Protein AF-0000000082871025 (afdb_homodimer)

Structure (mmCIF, N/CA/C/O backbone):
data_AF-0000000082871025-model_v1
#
loop_
_entity.id
_entity.type
_entity.pdbx_description
1 polymer 'Diablo homolog, mitochondrial'
#
loop_
_atom_site.group_PDB
_atom_site.id
_atom_site.type_symbol
_atom_site.label_atom_id
_atom_site.label_alt_id
_atom_site.label_comp_id
_atom_site.label_asym_id
_atom_site.label_entity_id
_atom_site.label_seq_id
_atom_site.pdbx_PDB_ins_code
_atom_site.Cartn_x
_atom_site.Cartn_y
_atom_site.Cartn_z
_atom_site.occupancy
_atom_site.B_iso_or_equiv
_atom_site.auth_seq_id
_atom_site.auth_comp_id
_atom_site.auth_asym_id
_atom_site.auth_atom_id
_atom_site.pdbx_PDB_model_num
ATOM 1 N N . MET A 1 1 ? -14.328 -12.672 -9.906 1 91.88 1 MET A N 1
ATOM 2 C CA . MET A 1 1 ? -14.43 -12.398 -8.477 1 91.88 1 MET A CA 1
ATOM 3 C C . MET A 1 1 ? -13.391 -11.375 -8.039 1 91.88 1 MET A C 1
ATOM 5 O O . MET A 1 1 ? -13.727 -10.375 -7.402 1 91.88 1 MET A O 1
ATOM 9 N N . LEU A 1 2 ? -12.18 -11.547 -8.539 1 97.38 2 LEU A N 1
ATOM 10 C CA . LEU A 1 2 ? -11.094 -10.664 -8.125 1 97.38 2 LEU A CA 1
ATOM 11 C C . LEU A 1 2 ? -11.312 -9.25 -8.656 1 97.38 2 LEU A C 1
ATOM 13 O O . LEU A 1 2 ? -11.062 -8.273 -7.941 1 97.38 2 LEU A O 1
ATOM 17 N N . LYS A 1 3 ? -11.812 -9.211 -9.867 1 97.25 3 LYS A N 1
ATOM 18 C CA . LYS A 1 3 ? -12.055 -7.902 -10.461 1 97.25 3 LYS A CA 1
ATOM 19 C C . LYS A 1 3 ? -13.109 -7.129 -9.672 1 97.25 3 LYS A C 1
ATOM 21 O O . LYS A 1 3 ? -12.922 -5.953 -9.359 1 97.25 3 LYS A O 1
ATOM 26 N N . HIS A 1 4 ? -14.109 -7.805 -9.281 1 96.75 4 HIS A N 1
ATOM 27 C CA . HIS A 1 4 ? -15.164 -7.164 -8.5 1 96.75 4 HIS A CA 1
ATOM 28 C C . HIS A 1 4 ? -14.648 -6.727 -7.137 1 96.75 4 HIS A C 1
ATOM 30 O O . HIS A 1 4 ? -14.938 -5.613 -6.688 1 96.75 4 HIS A O 1
ATOM 36 N N . SER A 1 5 ? -13.992 -7.586 -6.516 1 97.75 5 SER A N 1
ATOM 37 C CA . SER A 1 5 ? -13.422 -7.254 -5.215 1 97.75 5 SER A CA 1
ATOM 38 C C . SER A 1 5 ? -12.477 -6.059 -5.312 1 97.75 5 SER A C 1
ATOM 40 O O . SER A 1 5 ? -12.398 -5.246 -4.387 1 97.75 5 SER A O 1
ATOM 42 N N . SER A 1 6 ? -11.789 -5.93 -6.395 1 98.19 6 SER A N 1
ATOM 43 C CA . SER A 1 6 ? -10.852 -4.828 -6.598 1 98.19 6 SER A CA 1
ATOM 44 C C . SER A 1 6 ? -11.586 -3.494 -6.691 1 98.19 6 SER A C 1
ATOM 46 O O . SER A 1 6 ? -11.039 -2.453 -6.328 1 98.19 6 SER A O 1
ATOM 48 N N . TYR A 1 7 ? -12.82 -3.521 -7.168 1 97.88 7 TYR A N 1
ATOM 49 C CA . TYR A 1 7 ? -13.617 -2.301 -7.188 1 97.88 7 TYR A CA 1
ATOM 50 C C . TYR A 1 7 ? -13.828 -1.765 -5.773 1 97.88 7 TYR A C 1
ATOM 52 O O . TYR A 1 7 ? -13.711 -0.56 -5.539 1 97.88 7 TYR A O 1
ATOM 60 N N . ASN A 1 8 ? -14.148 -2.699 -4.93 1 97.62 8 ASN A N 1
ATOM 61 C CA . ASN A 1 8 ? -14.352 -2.318 -3.533 1 97.62 8 ASN A CA 1
ATOM 62 C C . ASN A 1 8 ? -13.078 -1.734 -2.926 1 97.62 8 ASN A C 1
ATOM 64 O O . ASN A 1 8 ? -13.141 -0.776 -2.152 1 97.62 8 ASN A O 1
ATOM 68 N N . THR A 1 9 ? -11.953 -2.336 -3.258 1 98.44 9 THR A N 1
ATOM 69 C CA . THR A 1 9 ? -10.672 -1.858 -2.748 1 98.44 9 THR A CA 1
ATOM 70 C C . THR A 1 9 ? -10.383 -0.448 -3.252 1 98.44 9 THR A C 1
ATOM 72 O O . THR A 1 9 ? -9.953 0.415 -2.486 1 98.44 9 THR A O 1
ATOM 75 N N . VAL A 1 10 ? -10.648 -0.249 -4.539 1 98.75 10 VAL A N 1
ATOM 76 C CA . VAL A 1 10 ? -10.414 1.067 -5.125 1 98.75 10 VAL A CA 1
ATOM 77 C C . VAL A 1 10 ? -11.344 2.092 -4.48 1 98.75 10 VAL A C 1
ATOM 79 O O . VAL A 1 10 ? -10.914 3.188 -4.113 1 98.75 10 VAL A O 1
ATOM 82 N N . ASP A 1 11 ? -12.578 1.713 -4.234 1 98.5 11 ASP A N 1
ATOM 83 C CA . ASP A 1 11 ? -13.555 2.609 -3.631 1 98.5 11 ASP A CA 1
ATOM 84 C C . ASP A 1 11 ? -13.148 2.986 -2.207 1 98.5 11 ASP A C 1
ATOM 86 O O . ASP A 1 11 ? -13.211 4.156 -1.828 1 98.5 11 ASP A O 1
ATOM 90 N N . SER A 1 12 ? -12.766 2.01 -1.485 1 98.56 12 SER A N 1
ATOM 91 C CA . SER A 1 12 ? -12.375 2.256 -0.1 1 98.56 12 SER A CA 1
ATOM 92 C C . SER A 1 12 ? -11.102 3.088 -0.021 1 98.56 12 SER A C 1
ATOM 94 O O . SER A 1 12 ? -10.992 3.98 0.823 1 98.56 12 SER A O 1
ATOM 96 N N . ALA A 1 13 ? -10.18 2.787 -0.894 1 98.88 13 ALA A N 1
ATOM 97 C CA . ALA A 1 13 ? -8.938 3.553 -0.937 1 98.88 13 ALA A CA 1
ATOM 98 C C . ALA A 1 13 ? -9.203 5.008 -1.314 1 98.88 13 ALA A C 1
ATOM 100 O O . ALA A 1 13 ? -8.633 5.922 -0.716 1 98.88 13 ALA A O 1
ATOM 101 N N . LEU A 1 14 ? -10.094 5.176 -2.326 1 98.75 14 LEU A N 1
ATOM 102 C CA . LEU A 1 14 ? -10.445 6.523 -2.754 1 98.75 14 LEU A CA 1
ATOM 103 C C . LEU A 1 14 ? -11.109 7.297 -1.618 1 98.75 14 LEU A C 1
ATOM 105 O O . LEU A 1 14 ? -10.797 8.469 -1.394 1 98.75 14 LEU A O 1
ATOM 109 N N . GLN A 1 15 ? -11.945 6.656 -0.907 1 98.75 15 GLN A N 1
ATOM 110 C CA . GLN A 1 15 ? -12.68 7.293 0.182 1 98.75 15 GLN A CA 1
ATOM 111 C C . GLN A 1 15 ? -11.734 7.762 1.283 1 98.75 15 GLN A C 1
ATOM 113 O O . GLN A 1 15 ? -11.812 8.906 1.735 1 98.75 15 GLN A O 1
ATOM 118 N N . ILE A 1 16 ? -10.852 6.922 1.725 1 98.88 16 ILE A N 1
ATOM 119 C CA . ILE A 1 16 ? -9.969 7.293 2.824 1 98.88 16 ILE A CA 1
ATOM 120 C C . ILE A 1 16 ? -8.977 8.352 2.354 1 98.88 16 ILE A C 1
ATOM 122 O O . ILE A 1 16 ? -8.578 9.234 3.125 1 98.88 16 ILE A O 1
ATOM 126 N N . LEU A 1 17 ? -8.609 8.312 1.077 1 98.94 17 LEU A N 1
ATOM 127 C CA . LEU A 1 17 ? -7.754 9.344 0.498 1 98.94 17 LEU A CA 1
ATOM 128 C C . LEU A 1 17 ? -8.422 10.711 0.587 1 98.94 17 LEU A C 1
ATOM 130 O O . LEU A 1 17 ? -7.812 11.672 1.077 1 98.94 17 LEU A O 1
ATOM 134 N N . LEU A 1 18 ? -9.609 10.734 0.154 1 98.75 18 LEU A N 1
ATOM 135 C CA . LEU A 1 18 ? -10.328 12.008 0.094 1 98.75 18 LEU A CA 1
ATOM 136 C C . LEU A 1 18 ? -10.641 12.523 1.495 1 98.75 18 LEU A C 1
ATOM 138 O O . LEU A 1 18 ? -10.531 13.727 1.758 1 98.75 18 LEU A O 1
ATOM 142 N N . LEU A 1 19 ? -10.977 11.633 2.348 1 98.81 19 LEU A N 1
ATOM 143 C CA . LEU A 1 19 ? -11.266 12.031 3.721 1 98.81 19 LEU A CA 1
ATOM 144 C C . LEU A 1 19 ? -10.008 12.555 4.406 1 98.81 19 LEU A C 1
ATOM 146 O O . LEU A 1 19 ? -10.062 13.547 5.137 1 98.81 19 LEU A O 1
ATOM 150 N N . THR A 1 20 ? -8.898 11.922 4.203 1 98.94 20 THR A N 1
ATOM 151 C CA . THR A 1 20 ? -7.648 12.352 4.812 1 98.94 20 THR A CA 1
ATOM 152 C C . THR A 1 20 ? -7.215 13.703 4.254 1 98.94 20 THR A C 1
ATOM 154 O O . THR A 1 20 ? -6.777 14.578 5.004 1 98.94 20 THR A O 1
ATOM 157 N N . ALA A 1 21 ? -7.344 13.82 2.947 1 98.88 21 ALA A N 1
ATOM 158 C CA . ALA A 1 21 ? -6.992 15.102 2.332 1 98.88 21 ALA A CA 1
ATOM 159 C C . ALA A 1 21 ? -7.836 16.234 2.91 1 98.88 21 ALA A C 1
ATOM 161 O O . ALA A 1 21 ? -7.316 17.312 3.205 1 98.88 21 ALA A O 1
ATOM 162 N N . ALA A 1 22 ? -9.102 15.969 3.059 1 98.69 22 ALA A N 1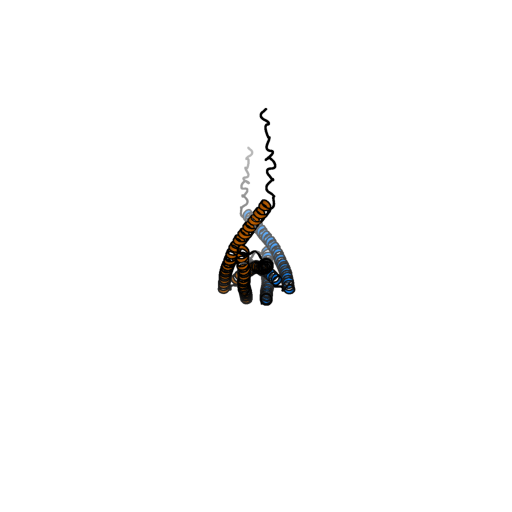
ATOM 163 C CA . ALA A 1 22 ? -10 16.969 3.631 1 98.69 22 ALA A CA 1
ATOM 164 C C . ALA A 1 22 ? -9.609 17.297 5.07 1 98.69 22 ALA A C 1
ATOM 166 O O . ALA A 1 22 ? -9.641 18.453 5.484 1 98.69 22 ALA A O 1
ATOM 167 N N . ALA A 1 23 ? -9.305 16.281 5.793 1 98.81 23 ALA A N 1
ATOM 168 C CA . ALA A 1 23 ? -8.891 16.484 7.18 1 98.81 23 ALA A CA 1
ATOM 169 C C . ALA A 1 23 ? -7.605 17.297 7.262 1 98.81 23 ALA A C 1
ATOM 171 O O . ALA A 1 23 ? -7.461 18.156 8.141 1 98.81 23 ALA A O 1
ATOM 172 N N . ILE A 1 24 ? -6.688 17.031 6.383 1 98.94 24 ILE A N 1
ATOM 173 C CA . ILE A 1 24 ? -5.441 17.797 6.352 1 98.94 24 ILE A CA 1
ATOM 174 C C . ILE A 1 24 ? -5.73 19.25 6.008 1 98.94 24 ILE A C 1
ATOM 176 O O . ILE A 1 24 ? -5.16 20.156 6.613 1 98.94 24 ILE A O 1
ATOM 180 N N . SER A 1 25 ? -6.625 19.5 5.086 1 98.88 25 SER A N 1
ATOM 181 C CA . SER A 1 25 ? -6.996 20.859 4.727 1 98.88 25 SER A CA 1
ATOM 182 C C . SER A 1 25 ? -7.598 21.594 5.914 1 98.88 25 SER A C 1
ATOM 184 O O . SER A 1 25 ? -7.234 22.75 6.188 1 98.88 25 SER A O 1
ATOM 186 N N . GLU A 1 26 ? -8.492 20.953 6.562 1 98.75 26 GLU A N 1
ATOM 187 C CA . GLU A 1 26 ? -9.125 21.547 7.734 1 98.75 26 GLU A CA 1
ATOM 188 C C . GLU A 1 26 ? -8.102 21.812 8.836 1 98.75 26 GLU A C 1
ATOM 190 O O . GLU A 1 26 ? -8.109 22.875 9.461 1 98.75 26 GLU A O 1
ATOM 195 N N . ALA A 1 27 ? -7.27 20.812 9.102 1 98.81 27 ALA A N 1
ATOM 196 C CA . ALA A 1 27 ? -6.242 20.953 10.125 1 98.81 27 ALA A CA 1
ATOM 197 C C . ALA A 1 27 ? -5.254 22.062 9.766 1 98.81 27 ALA A C 1
ATOM 199 O O . ALA A 1 27 ? -4.773 22.781 10.641 1 98.81 27 ALA A O 1
ATOM 200 N N . SER A 1 28 ? -4.926 22.188 8.523 1 98.94 28 SER A N 1
ATOM 201 C CA . SER A 1 28 ? -4.043 23.25 8.055 1 98.94 28 SER A CA 1
ATOM 202 C C . SER A 1 28 ? -4.656 24.625 8.289 1 98.94 28 SER A C 1
ATOM 204 O O . SER A 1 28 ? -3.977 25.547 8.734 1 98.94 28 SER A O 1
ATOM 206 N N . GLN A 1 29 ? -5.93 24.781 7.969 1 98.75 29 GLN A N 1
ATOM 207 C CA . GLN A 1 29 ? -6.617 26.047 8.18 1 98.75 29 GLN A CA 1
ATOM 208 C C . GLN A 1 29 ? -6.621 26.422 9.656 1 98.75 29 GLN A C 1
ATOM 210 O O . GLN A 1 29 ? -6.363 27.578 10 1 98.75 29 GLN A O 1
ATOM 215 N N . LYS A 1 30 ? -6.965 25.453 10.445 1 98.75 30 LYS A N 1
ATOM 216 C CA . LYS A 1 30 ? -6.961 25.703 11.883 1 98.75 30 LYS A CA 1
ATOM 217 C C . LYS A 1 30 ? -5.57 26.109 12.359 1 98.75 30 LYS A C 1
ATOM 219 O O . LYS A 1 30 ? -5.434 27.016 13.188 1 98.75 30 LYS A O 1
ATOM 224 N N . TYR A 1 31 ? -4.578 25.438 11.906 1 98.88 31 TYR A N 1
ATOM 225 C CA . TYR A 1 31 ? -3.199 25.75 12.266 1 98.88 31 TYR A CA 1
ATOM 226 C C . TYR A 1 31 ? -2.84 27.172 11.883 1 98.88 31 TYR A C 1
ATOM 228 O O . TYR A 1 31 ? -2.291 27.922 12.688 1 98.88 31 TYR A O 1
ATOM 236 N N . ARG A 1 32 ? -3.156 27.609 10.695 1 98.75 32 ARG A N 1
ATOM 237 C CA . ARG A 1 32 ? -2.846 28.953 10.227 1 98.75 32 ARG A CA 1
ATOM 238 C C . ARG A 1 32 ? -3.602 30 11.039 1 98.75 32 ARG A C 1
ATOM 240 O O . ARG A 1 32 ? -3.078 31.078 11.305 1 98.75 32 ARG A O 1
ATOM 247 N N . GLU A 1 33 ? -4.789 29.656 11.367 1 98.56 33 GLU A N 1
ATOM 248 C CA . GLU A 1 33 ? -5.562 30.578 12.211 1 98.56 33 GLU A CA 1
ATOM 249 C C . GLU A 1 33 ? -4.875 30.797 13.555 1 98.56 33 GLU A C 1
ATOM 251 O O . GLU A 1 33 ? -4.789 31.922 14.039 1 98.56 33 GLU A O 1
ATOM 256 N N . CYS A 1 34 ? -4.469 29.703 14.156 1 98.62 34 CYS A N 1
ATOM 257 C CA . CYS A 1 34 ? -3.775 29.797 15.43 1 98.62 34 CYS A CA 1
ATOM 258 C C . CYS A 1 34 ? -2.498 30.609 15.305 1 98.62 34 CYS A C 1
ATOM 260 O O . CYS A 1 34 ? -2.223 31.469 16.141 1 98.62 34 CYS A O 1
ATOM 262 N N . VAL A 1 35 ? -1.781 30.359 14.266 1 98.5 35 VAL A N 1
ATOM 263 C CA . VAL A 1 35 ? -0.538 31.094 14.039 1 98.5 35 VAL A CA 1
ATOM 264 C C . VAL A 1 35 ? -0.841 32.562 13.781 1 98.5 35 VAL A C 1
ATOM 266 O O . VAL A 1 35 ? -0.128 33.438 14.273 1 98.5 35 VAL A O 1
ATOM 269 N N . GLY A 1 36 ? -1.892 32.812 13.047 1 98.31 36 GLY A N 1
ATOM 270 C CA . GLY A 1 36 ? -2.311 34.188 12.797 1 98.31 36 GLY A CA 1
ATOM 271 C C . GLY A 1 36 ? -2.635 34.938 14.07 1 98.31 36 GLY A C 1
ATOM 272 O O . GLY A 1 36 ? -2.285 36.125 14.195 1 98.31 36 GLY A O 1
ATOM 273 N N . ASN A 1 37 ? -3.289 34.312 14.961 1 98.31 37 ASN A N 1
ATOM 274 C CA . ASN A 1 37 ? -3.602 34.938 16.25 1 98.31 37 ASN A CA 1
ATOM 275 C C . ASN A 1 37 ? -2.336 35.281 17.031 1 98.31 37 ASN A C 1
ATOM 277 O O . ASN A 1 37 ? -2.256 36.312 17.672 1 98.31 37 ASN A O 1
ATOM 281 N N . GLU A 1 38 ? -1.384 34.312 16.969 1 97.56 38 GLU A N 1
ATOM 282 C CA . GLU A 1 38 ? -0.093 34.594 17.609 1 97.56 38 GLU A CA 1
ATOM 283 C C . GLU A 1 38 ? 0.584 35.812 16.984 1 97.56 38 GLU A C 1
ATOM 285 O O . GLU A 1 38 ? 1.14 36.656 17.703 1 97.56 38 GLU A O 1
ATOM 290 N N . VAL A 1 39 ? 0.515 35.938 15.688 1 97.56 39 VAL A N 1
ATOM 291 C CA . VAL A 1 39 ? 1.126 37.031 14.961 1 97.56 39 VAL A CA 1
ATOM 292 C C . VAL A 1 39 ? 0.498 38.375 15.406 1 97.56 39 VAL A C 1
ATOM 294 O O . VAL A 1 39 ? 1.205 39.344 15.648 1 97.56 39 VAL A O 1
ATOM 297 N N . ILE A 1 40 ? -0.799 38.375 15.578 1 97.25 40 ILE A N 1
ATOM 298 C CA . ILE A 1 40 ? -1.527 39.562 15.984 1 97.25 40 ILE A CA 1
ATOM 299 C C . ILE A 1 40 ? -1.052 40.031 17.359 1 97.25 40 ILE A C 1
ATOM 301 O O . ILE A 1 40 ? -0.744 41.188 17.578 1 97.25 40 ILE A O 1
ATOM 305 N N . VAL A 1 41 ? -0.885 39.156 18.297 1 97 41 VAL A N 1
ATOM 306 C CA . VAL A 1 41 ? -0.518 39.469 19.672 1 97 41 VAL A CA 1
ATOM 307 C C . VAL A 1 41 ? 0.953 39.875 19.734 1 97 41 VAL A C 1
ATOM 309 O O . VAL A 1 41 ? 1.313 40.812 20.453 1 97 41 VAL 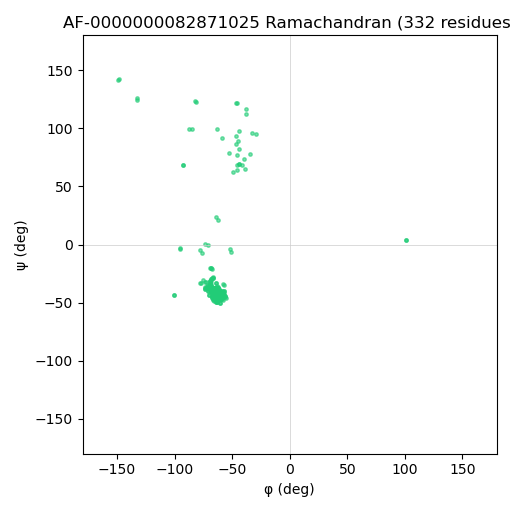A O 1
ATOM 312 N N . LEU A 1 42 ? 1.783 39.25 18.984 1 95.56 42 LEU A N 1
ATOM 313 C CA . LEU A 1 42 ? 3.203 39.562 18.969 1 95.56 42 LEU A CA 1
ATOM 314 C C . LEU A 1 42 ? 3.424 40.969 18.422 1 95.56 42 LEU A C 1
ATOM 316 O O . LEU A 1 42 ? 4.285 41.719 18.922 1 95.56 42 LEU A O 1
ATOM 320 N N . ASN A 1 43 ? 2.641 41.344 17.422 1 95.94 43 ASN A N 1
ATOM 321 C CA . ASN A 1 43 ? 2.719 42.688 16.906 1 95.94 43 ASN A CA 1
ATOM 322 C C . ASN A 1 43 ? 2.332 43.719 17.969 1 95.94 43 ASN A C 1
ATOM 324 O O . ASN A 1 43 ? 2.936 44.781 18.047 1 95.94 43 ASN A O 1
ATOM 328 N N . GLN A 1 44 ? 1.44 43.406 18.766 1 95.56 44 GLN A N 1
ATOM 329 C CA . GLN A 1 44 ? 1.041 44.281 19.859 1 95.56 44 GLN A CA 1
ATOM 330 C C . GLN A 1 44 ? 2.131 44.375 20.922 1 95.56 44 GLN A C 1
ATOM 332 O O . GLN A 1 44 ? 2.371 45.438 21.484 1 95.56 44 GLN A O 1
ATOM 337 N N . GLU A 1 45 ? 2.801 43.188 21.094 1 91.94 45 GLU A N 1
ATOM 338 C CA . GLU A 1 45 ? 3.875 43.156 22.078 1 91.94 45 GLU A CA 1
ATOM 339 C C . GLU A 1 45 ? 5.047 44.031 21.656 1 91.94 45 GLU A C 1
ATOM 341 O O . GLU A 1 45 ? 5.809 44.531 22.484 1 91.94 45 GLU A O 1
ATOM 346 N N . LEU A 1 46 ? 5.215 44.188 20.375 1 92.38 46 LEU A N 1
ATOM 347 C CA . LEU A 1 46 ? 6.273 45.031 19.859 1 92.38 46 LEU A CA 1
ATOM 348 C C . LEU A 1 46 ? 5.973 46.5 20.156 1 92.38 46 LEU A C 1
ATOM 350 O O . LEU A 1 46 ? 6.891 47.312 20.297 1 92.38 46 LEU A O 1
ATOM 354 N N . GLU A 1 47 ? 4.773 46.844 20.406 1 91.62 47 GLU A N 1
ATOM 355 C CA . GLU A 1 47 ? 4.363 48.219 20.641 1 91.62 47 GLU A CA 1
ATOM 356 C C . GLU A 1 47 ? 4.199 48.5 22.141 1 91.62 47 GLU A C 1
ATOM 358 O O . GLU A 1 47 ? 4.586 49.594 22.625 1 91.62 47 GLU A O 1
ATOM 363 N N . VAL A 1 48 ? 3.598 47.625 22.922 1 90.25 48 VAL A N 1
ATOM 364 C CA . VAL A 1 48 ? 3.289 47.844 24.328 1 90.25 48 VAL A CA 1
ATOM 365 C C . VAL A 1 48 ? 3.709 46.625 25.156 1 90.25 48 VAL A C 1
ATOM 367 O O . VAL A 1 48 ? 3.348 45.5 24.828 1 90.25 48 VAL A O 1
ATOM 370 N N . LYS A 1 49 ? 4.492 46.781 26.125 1 86.81 49 LYS A N 1
ATOM 371 C CA . LYS A 1 49 ? 4.809 45.688 27.047 1 86.81 49 LYS A CA 1
ATOM 372 C C . LYS A 1 49 ? 3.713 45.531 28.109 1 86.81 49 LYS A C 1
ATOM 374 O O . LYS A 1 49 ? 3.293 46.5 28.719 1 86.81 49 LYS A O 1
ATOM 379 N N . SER A 1 50 ? 3.189 44.406 28.156 1 91.19 50 SER A N 1
ATOM 380 C CA . SER A 1 50 ? 2.137 44.094 29.125 1 91.19 50 SER A CA 1
ATOM 381 C C . SER A 1 50 ? 2.205 42.625 29.547 1 91.19 50 SER A C 1
ATOM 383 O O . SER A 1 50 ? 2.461 41.75 28.719 1 91.19 50 SER A O 1
ATOM 385 N N . LEU A 1 51 ? 1.967 42.344 30.703 1 91.69 51 LEU A N 1
ATOM 386 C CA . LEU A 1 51 ? 1.951 41 31.234 1 91.69 51 LEU A CA 1
ATOM 387 C C . LEU A 1 51 ? 0.812 40.188 30.609 1 91.69 51 LEU A C 1
ATOM 389 O O . LEU A 1 51 ? 0.955 39 30.375 1 91.69 51 LEU A O 1
ATOM 393 N N . GLU A 1 52 ? -0.3 40.906 30.406 1 93.94 52 GLU A N 1
ATOM 394 C CA . GLU A 1 52 ? -1.461 40.25 29.828 1 93.94 52 GLU A CA 1
ATOM 395 C C . GLU A 1 52 ? -1.165 39.781 28.406 1 93.94 52 GLU A C 1
ATOM 397 O O . GLU A 1 52 ? -1.558 38.656 28.016 1 93.94 52 GLU A O 1
ATOM 402 N N . LEU A 1 53 ? -0.414 40.625 27.641 1 94.62 53 LEU A N 1
ATOM 403 C CA . LEU A 1 53 ? -0.059 40.25 26.281 1 94.62 53 LEU A CA 1
ATOM 404 C C . LEU A 1 53 ? 0.937 39.094 26.266 1 94.62 53 LEU A C 1
ATOM 406 O O . LEU A 1 53 ? 0.856 38.219 25.406 1 94.62 53 LEU A O 1
ATOM 410 N N . ASN A 1 54 ? 1.767 39.094 27.172 1 92.5 54 ASN A N 1
ATOM 411 C CA . ASN A 1 54 ? 2.738 38 27.297 1 92.5 54 ASN A CA 1
ATOM 412 C C . ASN A 1 54 ? 2.062 36.656 27.625 1 92.5 54 ASN A C 1
ATOM 414 O O . ASN A 1 54 ? 2.369 35.656 27.016 1 92.5 54 ASN A O 1
ATOM 418 N N . ASP A 1 55 ? 1.2 36.781 28.578 1 96.25 55 ASP A N 1
ATOM 419 C CA . ASP A 1 55 ? 0.459 35.594 28.953 1 96.25 55 ASP A CA 1
ATOM 420 C C . ASP A 1 55 ? -0.363 35.062 27.781 1 96.25 55 ASP A C 1
ATOM 422 O O . ASP A 1 55 ? -0.438 33.844 27.562 1 96.25 55 ASP A O 1
ATOM 426 N N . LEU A 1 56 ? -0.987 36 27.047 1 97.12 56 LEU A N 1
ATOM 427 C CA . LEU A 1 56 ? -1.798 35.625 25.891 1 97.12 56 LEU A CA 1
ATOM 428 C C . LEU A 1 56 ? -0.934 35 24.797 1 97.12 56 LEU A C 1
ATOM 430 O O . LEU A 1 56 ? -1.344 34.031 24.156 1 97.12 56 LEU A O 1
ATOM 434 N N . SER A 1 57 ? 0.219 35.5 24.578 1 96.25 57 SER A N 1
ATOM 435 C CA . SER A 1 57 ? 1.135 34.969 23.578 1 96.25 57 SER A CA 1
ATOM 436 C C . SER A 1 57 ? 1.516 33.531 23.891 1 96.25 57 SER A C 1
ATOM 438 O O . SER A 1 57 ? 1.567 32.688 22.984 1 96.25 57 SER A O 1
ATOM 440 N N . ILE A 1 58 ? 1.723 33.188 25.125 1 95.88 58 ILE A N 1
ATOM 441 C CA . ILE A 1 58 ? 2.092 31.844 25.562 1 95.88 58 ILE A CA 1
ATOM 442 C C . ILE A 1 58 ? 0.932 30.875 25.312 1 95.88 58 ILE A C 1
ATOM 444 O O . ILE A 1 58 ? 1.127 29.781 24.781 1 95.88 58 ILE A O 1
ATOM 448 N N . ALA A 1 59 ? -0.246 31.328 25.672 1 97.81 59 ALA A N 1
ATOM 449 C CA . ALA A 1 59 ? -1.431 30.5 25.469 1 97.81 59 ALA A CA 1
ATOM 450 C C . ALA A 1 59 ? -1.65 30.203 24 1 97.81 59 ALA A C 1
ATOM 452 O O . ALA A 1 59 ? -1.999 29.078 23.625 1 97.81 59 ALA A O 1
ATOM 453 N N . LEU A 1 60 ? -1.429 31.219 23.172 1 98.06 60 LEU A N 1
ATOM 454 C CA . LEU A 1 60 ? -1.623 31.062 21.75 1 98.06 60 LEU A CA 1
ATOM 455 C C . LEU A 1 60 ? -0.562 3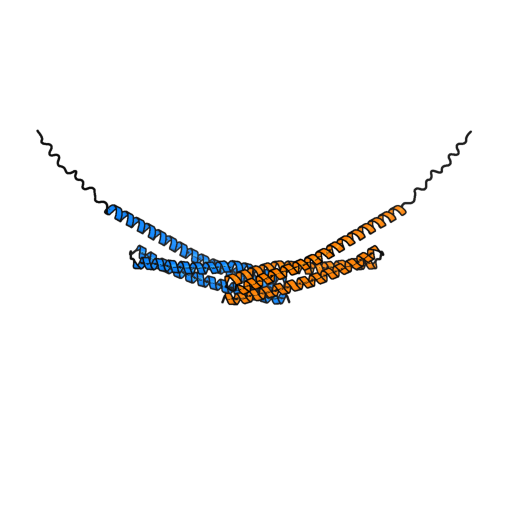0.141 21.156 1 98.06 60 LEU A C 1
ATOM 457 O O . LEU A 1 60 ? -0.841 29.375 20.219 1 98.06 60 LEU A O 1
ATOM 461 N N . ARG A 1 61 ? 0.617 30.109 21.672 1 97.12 61 ARG A N 1
ATOM 462 C CA . ARG A 1 61 ? 1.672 29.203 21.234 1 97.12 61 ARG A CA 1
ATOM 463 C C . ARG A 1 61 ? 1.299 27.75 21.5 1 97.12 61 ARG A C 1
ATOM 465 O O . ARG A 1 61 ? 1.57 26.859 20.688 1 97.12 61 ARG A O 1
ATOM 472 N N . VAL A 1 62 ? 0.728 27.594 22.672 1 98.19 62 VAL A N 1
ATOM 473 C CA . VAL A 1 62 ? 0.304 26.234 23.047 1 98.19 62 VAL A CA 1
ATOM 474 C C . VAL A 1 62 ? -0.773 25.75 22.078 1 98.19 62 VAL A C 1
ATOM 476 O O . VAL A 1 62 ? -0.725 24.609 21.609 1 98.19 62 VAL A O 1
ATOM 479 N N . GLU A 1 63 ? -1.706 26.672 21.734 1 98.12 63 GLU A N 1
ATOM 480 C CA . GLU A 1 63 ? -2.77 26.328 20.797 1 98.12 63 GLU A CA 1
ATOM 481 C C . GLU A 1 63 ? -2.203 26 19.422 1 98.12 63 GLU A C 1
ATOM 483 O O . GLU A 1 63 ? -2.633 25.047 18.781 1 98.12 63 GLU A O 1
ATOM 488 N N . ALA A 1 64 ? -1.265 26.797 18.984 1 98.31 64 ALA A N 1
ATOM 489 C CA . ALA A 1 64 ? -0.647 26.578 17.672 1 98.31 64 ALA A CA 1
ATOM 490 C C . ALA A 1 64 ? 0.114 25.25 17.656 1 98.31 64 ALA A C 1
ATOM 492 O O . ALA A 1 64 ? 0.07 24.531 16.656 1 98.31 64 ALA A O 1
ATOM 493 N N . LYS A 1 65 ? 0.748 24.938 18.734 1 98.25 65 LYS A N 1
ATOM 494 C CA . LYS A 1 65 ? 1.501 23.688 18.812 1 98.25 65 LYS A CA 1
ATOM 495 C C . LYS A 1 65 ? 0.567 22.484 18.781 1 98.25 65 LYS A C 1
ATOM 497 O O . LYS A 1 65 ? 0.883 21.453 18.188 1 98.25 65 LYS A O 1
ATOM 502 N N . GLU A 1 66 ? -0.523 22.609 19.484 1 98.56 66 GLU A N 1
ATOM 503 C CA . GLU A 1 66 ? -1.506 21.531 19.469 1 98.56 66 GLU A CA 1
ATOM 504 C C . GLU A 1 66 ? -2.086 21.328 18.078 1 98.56 66 GLU A C 1
ATOM 506 O O . GLU A 1 66 ? -2.234 20.188 17.609 1 98.56 66 GLU A O 1
ATOM 511 N N . ALA A 1 67 ? -2.383 22.438 17.406 1 98.62 67 ALA A N 1
ATOM 512 C CA . ALA A 1 67 ? -2.895 22.375 16.047 1 98.62 67 ALA A CA 1
ATOM 513 C C . ALA A 1 67 ? -1.855 21.781 15.094 1 98.62 67 ALA A C 1
ATOM 515 O O . ALA A 1 67 ? -2.195 21.016 14.195 1 98.62 67 ALA A O 1
ATOM 516 N N . ASP A 1 68 ? -0.669 22.156 15.328 1 98.56 68 ASP A N 1
ATOM 517 C CA . ASP A 1 68 ? 0.417 21.609 14.516 1 98.56 68 ASP A CA 1
ATOM 518 C C . ASP A 1 68 ? 0.542 20.094 14.703 1 98.56 68 ASP A C 1
ATOM 520 O O . ASP A 1 68 ? 0.73 19.359 13.742 1 98.56 68 ASP A O 1
ATOM 524 N N . SER A 1 69 ? 0.51 19.656 15.914 1 98.62 69 SER A N 1
ATOM 525 C CA . SER A 1 69 ? 0.618 18.234 16.219 1 98.62 69 SER A CA 1
ATOM 526 C C . SER A 1 69 ? -0.476 17.438 15.508 1 98.62 69 SER A C 1
ATOM 528 O O . SER A 1 69 ? -0.215 16.359 14.969 1 98.62 69 SER A O 1
ATOM 530 N N . ARG A 1 70 ? -1.618 17.938 15.539 1 98.5 70 ARG A N 1
ATOM 531 C CA . ARG A 1 70 ? -2.73 17.281 14.859 1 98.5 70 ARG A CA 1
ATOM 532 C C . ARG A 1 70 ? -2.484 17.203 13.359 1 98.5 70 ARG A C 1
ATOM 534 O O . ARG A 1 70 ? -2.729 16.172 12.734 1 98.5 70 ARG A O 1
ATOM 541 N N . LEU A 1 71 ? -1.991 18.328 12.898 1 98.81 71 LEU A N 1
ATOM 542 C CA . LEU A 1 71 ? -1.683 18.375 11.469 1 98.81 71 LEU A CA 1
ATOM 543 C C . LEU A 1 71 ? -0.605 17.359 11.109 1 98.81 71 LEU A C 1
ATOM 545 O O . LEU A 1 71 ? -0.716 16.656 10.102 1 98.81 71 LEU A O 1
ATOM 549 N N . GLN A 1 72 ? 0.403 17.234 11.883 1 98.75 72 GLN A N 1
ATOM 550 C CA . GLN A 1 72 ? 1.496 16.312 11.609 1 98.75 72 GLN A CA 1
ATOM 551 C C . GLN A 1 72 ? 1.015 14.859 11.664 1 98.75 72 GLN A C 1
ATOM 553 O O . GLN A 1 72 ? 1.482 14.016 10.898 1 98.75 72 GLN A O 1
ATOM 558 N N . ASP A 1 73 ? 0.188 14.594 12.602 1 98.62 73 ASP A N 1
ATOM 559 C CA . ASP A 1 73 ? -0.391 13.258 12.672 1 98.62 73 ASP A CA 1
ATOM 560 C C . ASP A 1 73 ? -1.102 12.891 11.375 1 98.62 73 ASP A C 1
ATOM 562 O O . ASP A 1 73 ? -0.976 11.766 10.883 1 98.62 73 ASP A O 1
ATOM 566 N N . LEU A 1 74 ? -1.844 13.828 10.875 1 98.88 74 LEU A N 1
ATOM 567 C CA . LEU A 1 74 ? -2.592 13.594 9.648 1 98.88 74 LEU A CA 1
ATOM 568 C C . LEU A 1 74 ? -1.649 13.453 8.453 1 98.88 74 LEU A C 1
ATOM 570 O O . LEU A 1 74 ? -1.9 12.656 7.555 1 98.88 74 LEU A O 1
ATOM 574 N N . VAL A 1 75 ? -0.61 14.188 8.453 1 98.81 75 VAL A N 1
ATOM 575 C CA . VAL A 1 75 ? 0.373 14.102 7.375 1 98.81 75 VAL A CA 1
ATOM 576 C C . VAL A 1 75 ? 1.067 12.742 7.414 1 98.81 75 VAL A C 1
ATOM 578 O O . VAL A 1 75 ? 1.346 12.148 6.371 1 98.81 75 VAL A O 1
ATOM 581 N N . LEU A 1 76 ? 1.343 12.312 8.625 1 98.75 76 LEU A N 1
ATOM 582 C CA . LEU A 1 76 ? 1.879 10.961 8.766 1 98.75 76 LEU A CA 1
ATOM 583 C C . LEU A 1 76 ? 0.9 9.93 8.227 1 98.75 76 LEU A C 1
ATOM 585 O O . LEU A 1 76 ? 1.295 9.016 7.492 1 98.75 76 LEU A O 1
ATOM 589 N N . LEU A 1 77 ? -0.338 10.07 8.57 1 98.88 77 LEU A N 1
ATOM 590 C CA . LEU A 1 77 ? -1.374 9.172 8.07 1 98.88 77 LEU A CA 1
ATOM 591 C C . LEU A 1 77 ? -1.402 9.172 6.547 1 98.88 77 LEU A C 1
ATOM 593 O O . LEU A 1 77 ? -1.532 8.117 5.922 1 98.88 77 LEU A O 1
ATOM 597 N N . MET A 1 78 ? -1.228 10.32 5.973 1 98.88 78 MET A N 1
ATOM 598 C CA . MET A 1 78 ? -1.318 10.461 4.52 1 98.88 78 MET A CA 1
ATOM 599 C C . MET A 1 78 ? -0.22 9.664 3.826 1 98.88 78 MET A C 1
ATOM 601 O O . MET A 1 78 ? -0.43 9.133 2.732 1 98.88 78 MET A O 1
ATOM 605 N N . GLN A 1 79 ? 0.906 9.531 4.383 1 98.69 79 GLN A N 1
ATOM 606 C CA . GLN A 1 79 ? 1.979 8.742 3.793 1 98.69 79 GLN A CA 1
ATOM 607 C C . GLN A 1 79 ? 1.548 7.293 3.594 1 98.69 79 GLN A C 1
ATOM 609 O O . GLN A 1 79 ? 1.832 6.691 2.555 1 98.69 79 GLN A O 1
ATOM 614 N N . PHE A 1 80 ? 0.898 6.762 4.531 1 98.75 80 PHE A N 1
ATOM 615 C CA . PHE A 1 80 ? 0.441 5.383 4.434 1 98.75 80 PHE A CA 1
ATOM 616 C C . PHE A 1 80 ? -0.783 5.277 3.533 1 98.75 80 PHE A C 1
ATOM 618 O O . PHE A 1 80 ? -0.967 4.273 2.84 1 98.75 80 PHE A O 1
ATOM 625 N N . VAL A 1 81 ? -1.634 6.312 3.533 1 98.94 81 VAL A N 1
ATOM 626 C CA . VAL A 1 81 ? -2.762 6.34 2.609 1 98.94 81 VAL A CA 1
ATOM 627 C C . VAL A 1 81 ? -2.252 6.34 1.17 1 98.94 81 VAL A C 1
ATOM 629 O O . VAL A 1 81 ? -2.811 5.66 0.307 1 98.94 81 VAL A O 1
ATOM 632 N N . GLU A 1 82 ? -1.226 7.031 0.922 1 98.81 82 GLU A N 1
ATOM 633 C CA . GLU A 1 82 ? -0.644 7.062 -0.417 1 98.81 82 GLU A CA 1
ATOM 634 C C . GLU A 1 82 ? -0.135 5.684 -0.828 1 98.81 82 GLU A C 1
ATOM 636 O O . GLU A 1 82 ? -0.34 5.254 -1.966 1 98.81 82 GLU A O 1
ATOM 641 N N . LYS A 1 83 ? 0.547 5.031 0.055 1 98.75 83 LYS A N 1
ATOM 642 C CA . LYS A 1 83 ? 0.987 3.668 -0.22 1 98.75 83 LYS A CA 1
ATOM 643 C C . LYS A 1 83 ? -0.201 2.752 -0.502 1 98.75 83 LYS A C 1
ATOM 645 O O . LYS A 1 83 ? -0.143 1.907 -1.397 1 98.75 83 LYS A O 1
ATOM 650 N N . LEU A 1 84 ? -1.23 2.914 0.287 1 98.94 84 LEU A N 1
ATOM 651 C CA . LEU A 1 84 ? -2.451 2.131 0.136 1 98.94 84 LEU A CA 1
ATOM 652 C C . LEU A 1 84 ? -3.076 2.357 -1.237 1 98.94 84 LEU A C 1
ATOM 654 O O . LEU A 1 84 ? -3.438 1.398 -1.924 1 98.94 84 LEU A O 1
ATOM 658 N N . VAL A 1 85 ? -3.172 3.58 -1.654 1 98.94 85 VAL A N 1
ATOM 659 C CA . VAL A 1 85 ? -3.826 3.934 -2.908 1 98.94 85 VAL A CA 1
ATOM 660 C C . VAL A 1 85 ? -2.973 3.471 -4.086 1 98.94 85 VAL A C 1
ATOM 662 O O . VAL A 1 85 ? -3.5 3.002 -5.098 1 98.94 85 VAL A O 1
ATOM 665 N N . GLU A 1 86 ? -1.695 3.609 -3.988 1 98.75 86 GLU A N 1
ATOM 666 C CA . GLU A 1 86 ? -0.799 3.125 -5.035 1 98.75 86 GLU A CA 1
ATOM 667 C C . GLU A 1 86 ? -0.936 1.616 -5.223 1 98.75 86 GLU A C 1
ATOM 669 O O . GLU A 1 86 ? -1.043 1.134 -6.352 1 98.75 86 GLU A O 1
ATOM 674 N N . ALA A 1 87 ? -0.919 0.913 -4.102 1 98.81 87 ALA A N 1
ATOM 675 C CA . ALA A 1 87 ? -1.07 -0.538 -4.164 1 98.81 87 ALA A CA 1
ATOM 676 C C . ALA A 1 87 ? -2.445 -0.924 -4.699 1 98.81 87 ALA A C 1
ATOM 678 O O . ALA A 1 87 ? -2.572 -1.866 -5.484 1 98.81 87 ALA A O 1
ATOM 679 N N . ALA A 1 88 ? -3.471 -0.233 -4.281 1 98.88 88 ALA A N 1
ATOM 680 C CA . ALA A 1 88 ? -4.824 -0.5 -4.758 1 98.88 88 ALA A CA 1
ATOM 681 C C . ALA A 1 88 ? -4.934 -0.281 -6.262 1 98.88 88 ALA A C 1
ATOM 683 O O . ALA A 1 88 ? -5.602 -1.045 -6.961 1 98.88 88 ALA A O 1
ATOM 684 N N . ALA A 1 89 ? -4.332 0.754 -6.77 1 98.88 89 ALA A N 1
ATOM 685 C CA . ALA A 1 89 ? -4.34 1.013 -8.203 1 98.88 89 ALA A CA 1
ATOM 686 C C . ALA A 1 89 ? -3.668 -0.124 -8.969 1 98.88 89 ALA A C 1
ATOM 688 O O . ALA A 1 89 ? -4.16 -0.554 -10.016 1 98.88 89 ALA A O 1
ATOM 689 N N . GLU A 1 90 ? -2.531 -0.554 -8.469 1 98.75 90 GLU A N 1
ATOM 690 C CA . GLU A 1 90 ? -1.829 -1.663 -9.109 1 98.75 90 GLU A CA 1
ATOM 691 C C . GLU A 1 90 ? -2.678 -2.932 -9.102 1 98.75 90 GLU A C 1
ATOM 693 O O . GLU A 1 90 ? -2.771 -3.629 -10.117 1 98.75 90 GLU A O 1
ATOM 698 N N . VAL A 1 91 ? -3.301 -3.236 -7.996 1 98.94 91 VAL A N 1
ATOM 699 C CA . VAL A 1 91 ? -4.168 -4.402 -7.871 1 98.94 91 VAL A CA 1
ATOM 700 C C . VAL A 1 91 ? -5.316 -4.301 -8.875 1 98.94 91 VAL A C 1
ATOM 702 O O . VAL A 1 91 ? -5.641 -5.277 -9.555 1 98.94 91 VAL A O 1
ATOM 705 N N . SER A 1 92 ? -5.891 -3.143 -8.906 1 98.75 92 SER A N 1
ATOM 706 C CA . SER A 1 92 ? -6.992 -2.898 -9.828 1 98.75 92 SER A CA 1
ATOM 707 C C . SER A 1 92 ? -6.559 -3.119 -11.273 1 98.75 92 SER A C 1
ATOM 709 O O . SER A 1 92 ? -7.293 -3.713 -12.062 1 98.75 92 SER A O 1
ATOM 711 N N . PHE A 1 93 ? -5.453 -2.701 -11.617 1 98.69 93 PHE A N 1
ATOM 712 C CA . PHE A 1 93 ? -4.914 -2.895 -12.961 1 98.69 93 PHE A CA 1
ATOM 713 C C . PHE A 1 93 ? -4.711 -4.375 -13.258 1 98.69 93 PHE A C 1
ATOM 715 O O . PHE A 1 93 ? -5.148 -4.875 -14.289 1 98.69 93 PHE A O 1
ATOM 722 N N . LEU A 1 94 ? -4.074 -5.043 -12.344 1 98.56 94 LEU A N 1
ATOM 723 C CA . LEU A 1 94 ? -3.697 -6.438 -12.531 1 98.56 94 LEU A CA 1
ATOM 724 C C . LEU A 1 94 ? -4.93 -7.336 -12.562 1 98.56 94 LEU A C 1
ATOM 726 O O . LEU A 1 94 ? -4.887 -8.438 -13.109 1 98.56 94 LEU A O 1
ATOM 730 N N . THR A 1 95 ? -6.031 -6.855 -12.031 1 98.56 95 THR A N 1
ATOM 731 C CA . THR A 1 95 ? -7.258 -7.645 -12.031 1 98.56 95 THR A CA 1
ATOM 732 C C . THR A 1 95 ? -8.133 -7.289 -13.227 1 98.56 95 THR A C 1
ATOM 734 O O . THR A 1 95 ? -9.234 -7.82 -13.383 1 98.56 95 THR A O 1
ATOM 737 N N . GLY A 1 96 ? -7.719 -6.32 -14.008 1 97.62 96 GLY A N 1
ATOM 738 C CA . GLY A 1 96 ? -8.414 -5.992 -15.242 1 97.62 96 GLY A CA 1
ATOM 739 C C . GLY A 1 96 ? -9.305 -4.773 -15.117 1 97.62 96 GLY A C 1
ATOM 740 O O . GLY A 1 96 ? -10.07 -4.465 -16.031 1 97.62 96 GLY A O 1
ATOM 741 N N . ALA A 1 97 ? -9.305 -4.113 -14 1 97.5 97 ALA A N 1
ATOM 742 C CA . ALA A 1 97 ? -10.094 -2.9 -13.805 1 97.5 97 ALA A CA 1
ATOM 743 C C . ALA A 1 97 ? -9.273 -1.656 -14.141 1 97.5 97 ALA A C 1
ATOM 745 O O . ALA A 1 97 ? -9.078 -0.788 -13.289 1 97.5 97 ALA A O 1
ATOM 746 N N . GLU A 1 98 ? -8.953 -1.44 -15.305 1 97.44 98 GLU A N 1
ATOM 747 C CA . GLU A 1 98 ? -8 -0.418 -15.742 1 97.44 98 GLU A CA 1
ATOM 748 C C . GLU A 1 98 ? -8.578 0.982 -15.562 1 97.44 98 GLU A C 1
ATOM 750 O O . GLU A 1 98 ? -7.883 1.899 -15.125 1 97.44 98 GLU A O 1
ATOM 755 N N . GLN A 1 99 ? -9.75 1.126 -15.906 1 97.81 99 GLN A N 1
ATOM 756 C CA . GLN A 1 99 ? -10.375 2.439 -15.797 1 97.81 99 GLN A CA 1
ATOM 757 C C . GLN A 1 99 ? -10.406 2.92 -14.352 1 97.81 99 GLN A C 1
ATOM 759 O O . GLN A 1 99 ? -10.133 4.09 -14.078 1 97.81 99 GLN A O 1
ATOM 764 N N . HIS A 1 100 ? -10.727 2.02 -13.5 1 97.94 100 HIS A N 1
ATOM 765 C CA . HIS A 1 100 ? -10.75 2.361 -12.086 1 97.94 100 HIS A CA 1
ATOM 766 C C . HIS A 1 100 ? -9.352 2.654 -11.555 1 97.94 100 HIS A C 1
ATOM 768 O O . HIS A 1 100 ? -9.164 3.551 -10.734 1 97.94 100 HIS A O 1
ATOM 774 N N . SER A 1 101 ? -8.406 1.868 -11.984 1 98.44 101 SER A N 1
ATOM 775 C CA . SER A 1 101 ? -7.012 2.096 -11.633 1 98.44 101 SER A CA 1
ATOM 776 C C . SER A 1 101 ? -6.562 3.5 -12.031 1 98.44 101 SER A C 1
ATOM 778 O O . SER A 1 101 ? -5.988 4.223 -11.211 1 98.44 101 SER A O 1
ATOM 780 N N . PHE A 1 102 ? -6.906 3.879 -13.203 1 98.19 102 PHE A N 1
ATOM 781 C CA . PHE A 1 102 ? -6.508 5.191 -13.703 1 98.19 102 PHE A CA 1
ATOM 782 C C . PHE A 1 102 ? -7.199 6.301 -12.922 1 98.19 102 PHE A C 1
ATOM 784 O O . PHE A 1 102 ? -6.57 7.301 -12.562 1 98.19 102 PHE A O 1
ATOM 791 N N . ALA A 1 103 ? -8.445 6.152 -12.703 1 98.31 103 ALA A N 1
ATOM 792 C CA . ALA A 1 103 ? -9.195 7.156 -11.953 1 98.31 103 ALA A CA 1
ATOM 793 C C . ALA A 1 103 ? -8.617 7.34 -10.555 1 98.31 103 ALA A C 1
ATOM 795 O O . ALA A 1 103 ? -8.492 8.469 -10.07 1 98.31 103 ALA A O 1
ATOM 796 N N . LEU A 1 104 ? -8.305 6.27 -9.93 1 98.69 104 LEU A N 1
ATOM 797 C CA . LEU A 1 104 ? -7.742 6.324 -8.594 1 98.69 104 LEU A CA 1
ATOM 798 C C . LEU A 1 104 ? -6.383 7.02 -8.602 1 98.69 104 LEU A C 1
ATOM 800 O O . LEU A 1 104 ? -6.094 7.836 -7.723 1 98.69 104 LEU A O 1
ATOM 804 N N . SER A 1 105 ? -5.543 6.699 -9.531 1 98.69 105 SER A N 1
ATOM 805 C CA . SER A 1 105 ? -4.238 7.336 -9.664 1 98.69 105 SER A CA 1
ATOM 806 C C . SER A 1 105 ? -4.375 8.836 -9.867 1 98.69 105 SER A C 1
ATOM 808 O O . SER A 1 105 ? -3.607 9.617 -9.297 1 98.69 105 SER A O 1
ATOM 810 N N . ASN A 1 106 ? -5.312 9.18 -10.633 1 98.5 106 ASN A N 1
ATOM 811 C CA . ASN A 1 106 ? -5.559 10.602 -10.844 1 98.5 106 ASN A CA 1
ATOM 812 C C . ASN A 1 106 ? -6.004 11.289 -9.555 1 98.5 106 ASN A C 1
ATOM 814 O O . ASN A 1 106 ? -5.551 12.398 -9.258 1 98.5 106 ASN A O 1
ATOM 818 N N . ALA A 1 107 ? -6.918 10.641 -8.914 1 98.62 107 ALA A N 1
ATOM 819 C CA . ALA A 1 107 ? -7.367 11.188 -7.637 1 98.62 107 ALA A CA 1
ATOM 820 C C . ALA A 1 107 ? -6.199 11.336 -6.664 1 98.62 107 ALA A C 1
ATOM 822 O O . ALA A 1 107 ? -6.125 12.32 -5.922 1 98.62 107 ALA A O 1
ATOM 823 N N . ALA A 1 108 ? -5.355 10.391 -6.613 1 98.81 108 ALA A N 1
ATOM 824 C CA . ALA A 1 108 ? -4.172 10.453 -5.758 1 98.81 108 ALA A CA 1
ATOM 825 C C . ALA A 1 108 ? -3.299 11.648 -6.113 1 98.81 108 ALA A C 1
ATOM 827 O O . ALA A 1 108 ? -2.803 12.352 -5.227 1 98.81 108 ALA A O 1
ATOM 828 N N . HIS A 1 109 ? -3.102 11.852 -7.375 1 98.5 109 HIS A N 1
ATOM 829 C CA . HIS A 1 109 ? -2.307 12.984 -7.844 1 98.5 109 HIS A CA 1
ATOM 830 C C . HIS A 1 109 ? -2.941 14.305 -7.43 1 98.5 109 HIS A C 1
ATOM 832 O O . HIS A 1 109 ? -2.244 15.219 -6.988 1 98.5 109 HIS A O 1
ATOM 838 N N . ASP A 1 110 ? -4.215 14.422 -7.582 1 98.62 110 ASP A N 1
ATOM 839 C CA . ASP A 1 110 ? -4.941 15.625 -7.207 1 98.62 110 ASP A CA 1
ATOM 840 C C . ASP A 1 110 ? -4.84 15.883 -5.703 1 98.62 110 ASP A C 1
ATOM 842 O O . ASP A 1 110 ? -4.609 17.016 -5.277 1 98.62 110 ASP A O 1
ATOM 846 N N . ALA A 1 111 ? -5.062 14.875 -4.941 1 98.81 111 ALA A N 1
ATOM 847 C CA . ALA A 1 111 ? -4.957 15.008 -3.492 1 98.81 111 ALA A CA 1
ATOM 848 C C . ALA A 1 111 ? -3.559 15.453 -3.082 1 98.81 111 ALA A C 1
ATOM 850 O O . ALA A 1 111 ? -3.406 16.328 -2.217 1 98.81 111 ALA A O 1
ATOM 851 N N . LYS A 1 112 ? -2.592 14.883 -3.643 1 98.56 112 LYS A N 1
ATOM 852 C CA . LYS A 1 112 ? -1.208 15.258 -3.355 1 98.56 112 LYS A CA 1
ATOM 853 C C . LYS A 1 112 ? -0.959 16.734 -3.656 1 98.56 112 LYS A C 1
ATOM 855 O O . LYS A 1 112 ? -0.294 17.422 -2.883 1 98.56 112 LYS A O 1
ATOM 860 N N . ARG A 1 113 ? -1.44 17.156 -4.762 1 98.62 113 ARG A N 1
ATOM 861 C CA . ARG A 1 113 ? -1.297 18.562 -5.145 1 98.62 113 ARG A CA 1
ATOM 862 C C . ARG A 1 113 ? -1.979 19.484 -4.133 1 98.62 113 ARG A C 1
ATOM 864 O O . ARG A 1 113 ? -1.408 20.484 -3.719 1 98.62 113 ARG A O 1
ATOM 871 N N . GLN A 1 114 ? -3.143 19.125 -3.812 1 98.56 114 GLN A N 1
ATOM 872 C CA . GLN A 1 114 ? -3.906 19.906 -2.848 1 98.56 114 GLN A CA 1
ATOM 873 C C . GLN A 1 114 ? -3.172 20 -1.514 1 98.56 114 GLN A C 1
ATOM 875 O O . GLN A 1 114 ? -3.088 21.078 -0.92 1 98.56 114 GLN A O 1
ATOM 880 N N . ILE A 1 115 ? -2.666 18.922 -1.037 1 98.81 115 ILE A N 1
ATOM 881 C CA . ILE A 1 115 ? -1.983 18.875 0.251 1 98.81 115 ILE A CA 1
ATOM 882 C C . ILE A 1 115 ? -0.698 19.703 0.185 1 98.81 115 ILE A C 1
ATOM 884 O O . ILE A 1 115 ? -0.381 20.438 1.117 1 98.81 115 ILE A O 1
ATOM 888 N N . ALA A 1 116 ? -0.052 19.625 -0.919 1 98.56 116 ALA A N 1
ATOM 889 C CA . ALA A 1 116 ? 1.167 20.406 -1.104 1 98.56 116 ALA A CA 1
ATOM 890 C C . ALA A 1 116 ? 0.875 21.906 -1.019 1 98.56 116 ALA A C 1
ATOM 892 O O . ALA A 1 116 ? 1.647 22.656 -0.424 1 98.56 116 ALA A O 1
ATOM 893 N N . GLU A 1 117 ? -0.16 22.297 -1.598 1 98.56 117 GLU A N 1
ATOM 894 C CA . GLU A 1 117 ? -0.559 23.703 -1.559 1 98.56 117 GLU A CA 1
ATOM 895 C C . GLU A 1 117 ? -0.857 24.156 -0.131 1 98.56 117 GLU A C 1
ATOM 897 O O . GLU A 1 117 ? -0.47 25.25 0.273 1 98.56 117 GLU A O 1
ATOM 902 N N . GLU A 1 118 ? -1.566 23.312 0.566 1 98.69 118 GLU A N 1
ATOM 903 C CA . GLU A 1 118 ? -1.887 23.625 1.957 1 98.69 118 GLU A CA 1
ATOM 904 C C . GLU A 1 118 ? -0.62 23.75 2.799 1 98.69 118 GLU A C 1
ATOM 906 O O . GLU A 1 118 ? -0.491 24.688 3.6 1 98.69 118 GLU A O 1
ATOM 911 N N . LEU A 1 119 ? 0.237 22.844 2.588 1 98.56 119 LEU A N 1
ATOM 912 C CA . LEU A 1 119 ? 1.461 22.844 3.381 1 98.56 119 LEU A CA 1
ATOM 913 C C . LEU A 1 119 ? 2.338 24.047 3.025 1 98.56 119 LEU A C 1
ATOM 915 O O . LEU A 1 119 ? 3.031 24.594 3.887 1 98.56 119 LEU A O 1
ATOM 919 N N . GLU A 1 120 ? 2.26 24.5 1.808 1 98.56 120 GLU A N 1
ATOM 920 C CA . GLU A 1 120 ? 2.996 25.688 1.395 1 98.56 120 GLU A CA 1
ATOM 921 C C . GLU A 1 120 ? 2.457 26.938 2.09 1 98.56 120 GLU A C 1
ATOM 923 O O . GLU A 1 120 ? 3.23 27.797 2.531 1 98.56 120 GLU A O 1
ATOM 928 N N . LYS A 1 121 ? 1.155 27.062 2.141 1 98.69 121 LYS A N 1
ATOM 929 C CA . LYS A 1 121 ? 0.542 28.172 2.855 1 98.69 121 LYS A CA 1
ATOM 930 C C . LYS A 1 121 ? 0.947 28.188 4.328 1 98.69 121 LYS A C 1
ATOM 932 O O . LYS A 1 121 ? 1.187 29.234 4.91 1 98.69 121 LYS A O 1
ATOM 937 N N . ASN A 1 122 ? 0.996 26.953 4.898 1 98.69 122 ASN A N 1
ATOM 938 C CA . ASN A 1 122 ? 1.427 26.844 6.285 1 98.69 122 ASN A CA 1
ATOM 939 C C . ASN A 1 122 ? 2.859 27.328 6.469 1 98.69 122 ASN A C 1
ATOM 941 O O . ASN A 1 122 ? 3.156 28.047 7.43 1 98.69 122 ASN A O 1
ATOM 945 N N . LYS A 1 123 ? 3.711 26.984 5.582 1 98.38 123 LYS A N 1
ATOM 946 C CA . LYS A 1 123 ? 5.105 27.406 5.652 1 98.38 123 LYS A CA 1
ATOM 947 C C . LYS A 1 123 ? 5.23 28.922 5.562 1 98.38 123 LYS A C 1
ATOM 949 O O . LYS A 1 123 ? 6.082 29.516 6.227 1 98.38 123 LYS A O 1
ATOM 954 N N . GLN A 1 124 ? 4.449 29.562 4.789 1 98.06 124 GLN A N 1
ATOM 955 C CA . GLN A 1 124 ? 4.492 31.016 4.633 1 98.06 124 GLN A CA 1
ATOM 956 C C . GLN A 1 124 ? 4.156 31.719 5.945 1 98.06 124 GLN A C 1
ATOM 958 O O . GLN A 1 124 ? 4.867 32.625 6.363 1 98.06 124 GLN A O 1
ATOM 963 N N . VAL A 1 125 ? 3.133 31.234 6.547 1 98.12 125 VAL A N 1
ATOM 964 C CA . VAL A 1 125 ? 2.715 31.875 7.789 1 98.12 125 VAL A CA 1
ATOM 965 C C . VAL A 1 125 ? 3.748 31.609 8.883 1 98.12 125 VAL A C 1
ATOM 967 O O . VAL A 1 125 ? 3.998 32.469 9.727 1 98.12 125 VAL A O 1
ATOM 970 N N . GLU A 1 126 ? 4.383 30.422 8.828 1 97.44 126 GLU A N 1
ATOM 971 C CA . GLU A 1 126 ? 5.426 30.078 9.789 1 97.44 126 GLU A CA 1
ATOM 972 C C . GLU A 1 126 ? 6.648 30.984 9.617 1 97.44 126 GLU A C 1
ATOM 974 O O . GLU A 1 126 ? 7.258 31.406 10.602 1 97.44 126 GLU A O 1
ATOM 979 N N . THR A 1 127 ? 6.938 31.25 8.406 1 98 127 THR A N 1
ATOM 980 C CA . THR A 1 127 ? 8.062 32.125 8.125 1 98 127 THR A CA 1
ATOM 981 C C . THR A 1 127 ? 7.805 33.531 8.656 1 98 127 THR A C 1
ATOM 983 O O . THR A 1 127 ? 8.695 34.156 9.25 1 98 127 THR A O 1
ATOM 986 N N . GLU A 1 128 ? 6.609 34 8.461 1 97.06 128 GLU A N 1
ATOM 987 C CA . GLU A 1 128 ? 6.223 35.312 8.984 1 97.06 128 GLU A CA 1
ATOM 988 C C . GLU A 1 128 ? 6.309 35.344 10.508 1 97.06 128 GLU A C 1
ATOM 990 O O . GLU A 1 128 ? 6.84 36.312 11.086 1 97.06 128 GLU A O 1
ATOM 995 N N . LEU A 1 129 ? 5.836 34.344 11.164 1 98.12 129 LEU A N 1
ATOM 996 C CA . LEU A 1 129 ? 5.863 34.25 12.617 1 98.12 129 LEU A CA 1
ATOM 997 C C . LEU A 1 129 ? 7.297 34.25 13.133 1 98.12 129 LEU A C 1
ATOM 999 O O . LEU A 1 129 ? 7.617 34.938 14.102 1 98.12 129 LEU A O 1
ATOM 1003 N N . ARG A 1 130 ? 8.125 33.5 12.492 1 97.19 130 ARG A N 1
ATOM 1004 C CA . ARG A 1 130 ? 9.523 33.406 12.898 1 97.19 130 ARG A CA 1
ATOM 1005 C C . ARG A 1 130 ? 10.211 34.781 12.781 1 97.19 130 ARG A C 1
ATOM 1007 O O . ARG A 1 130 ? 11.008 35.125 13.648 1 97.19 130 ARG A O 1
ATOM 1014 N N . GLY A 1 131 ? 9.898 35.469 11.75 1 96.94 131 GLY A N 1
ATOM 1015 C CA . GLY A 1 131 ? 10.445 36.812 11.594 1 96.94 131 GLY A CA 1
ATOM 1016 C C . GLY A 1 131 ? 10.008 37.75 12.695 1 96.94 131 GLY A C 1
ATOM 1017 O O . GLY A 1 131 ? 10.828 38.5 13.234 1 96.94 131 GLY A O 1
ATOM 1018 N N . LEU A 1 132 ? 8.789 37.719 12.953 1 96.25 132 LEU A N 1
ATOM 1019 C CA . LEU A 1 132 ? 8.242 38.594 14 1 96.25 132 LEU A CA 1
ATOM 1020 C C . LEU A 1 132 ? 8.82 38.219 15.359 1 96.25 132 LEU A C 1
ATOM 1022 O O . LEU A 1 132 ? 9.133 39.125 16.172 1 96.25 132 LEU A O 1
ATOM 1026 N N . GLN A 1 133 ? 8.992 36.906 15.672 1 95.38 133 GLN A N 1
ATOM 1027 C CA . GLN A 1 133 ? 9.578 36.469 16.922 1 95.38 133 GLN A CA 1
ATOM 1028 C C . GLN A 1 133 ? 11.008 36.969 17.078 1 95.38 133 GLN A C 1
ATOM 1030 O O . GLN A 1 133 ? 11.414 37.375 18.172 1 95.38 133 GLN A O 1
ATOM 1035 N N . ALA A 1 134 ? 11.703 36.969 15.992 1 95.62 134 ALA A N 1
ATOM 1036 C CA . ALA A 1 134 ? 13.07 37.469 16.016 1 95.62 134 ALA A CA 1
ATOM 1037 C C . ALA A 1 134 ? 13.094 38.969 16.344 1 95.62 134 ALA A C 1
ATOM 1039 O O . ALA A 1 134 ? 13.953 39.438 17.094 1 95.62 134 ALA A O 1
ATOM 1040 N N . LYS A 1 135 ? 12.211 39.75 15.844 1 94.62 135 LYS A N 1
ATOM 1041 C CA . LYS A 1 135 ? 12.117 41.188 16.109 1 94.62 135 LYS A CA 1
ATOM 1042 C C . LYS A 1 135 ? 11.812 41.438 17.594 1 94.62 135 LYS A C 1
ATOM 1044 O O . LYS A 1 135 ? 12.398 42.344 18.188 1 94.62 135 LYS A O 1
ATOM 1049 N N . VAL A 1 136 ? 10.945 40.656 18.078 1 92.5 136 VAL A N 1
ATOM 1050 C CA . VAL A 1 136 ? 10.57 40.812 19.484 1 92.5 136 VAL A CA 1
ATOM 1051 C C . VAL A 1 136 ? 11.766 40.531 20.391 1 92.5 136 VAL A C 1
ATOM 1053 O O . VAL A 1 136 ? 12.008 41.25 21.359 1 92.5 136 VAL A O 1
ATOM 1056 N N . ILE A 1 137 ? 12.516 39.531 20.047 1 91.75 137 ILE A N 1
ATOM 1057 C CA . ILE A 1 137 ? 13.695 39.156 20.844 1 91.75 137 ILE A CA 1
ATOM 1058 C C . ILE A 1 137 ? 14.727 40.281 20.766 1 91.75 137 ILE A C 1
ATOM 1060 O O . ILE A 1 137 ? 15.297 40.688 21.781 1 91.75 137 ILE A O 1
ATOM 1064 N N . ARG A 1 138 ? 14.961 40.875 19.609 1 92.69 138 ARG A N 1
ATOM 1065 C CA . ARG A 1 138 ? 15.93 41.938 19.422 1 92.69 138 ARG A CA 1
ATOM 1066 C C . ARG A 1 138 ? 15.523 43.188 20.203 1 92.69 138 ARG A C 1
ATOM 1068 O O . ARG A 1 138 ? 16.359 43.844 20.812 1 92.69 138 ARG A O 1
ATOM 1075 N N . LYS A 1 139 ? 14.297 43.5 20.203 1 91.06 139 LYS A N 1
ATOM 1076 C CA . LYS A 1 139 ? 13.797 44.656 20.938 1 91.06 139 LYS A CA 1
ATOM 1077 C C . LYS A 1 139 ? 13.969 44.469 22.438 1 91.06 139 LYS A C 1
ATOM 1079 O O . LYS A 1 139 ? 14.352 45.406 23.141 1 91.06 139 LYS A O 1
ATOM 1084 N N . THR A 1 140 ? 13.688 43.25 22.844 1 86.69 140 THR A N 1
ATOM 1085 C CA . THR A 1 140 ? 13.797 42.969 24.281 1 86.69 140 THR A CA 1
ATOM 1086 C C . THR A 1 140 ? 15.25 43.031 24.734 1 86.69 140 THR A C 1
ATOM 1088 O O . THR A 1 140 ? 15.547 43.562 25.812 1 86.69 140 THR A O 1
ATOM 1091 N N . GLU A 1 141 ? 16.109 42.562 23.891 1 87.44 141 GLU A N 1
ATOM 1092 C CA . GLU A 1 141 ? 17.531 42.594 24.219 1 87.44 141 GLU A CA 1
ATOM 1093 C C . GLU A 1 141 ? 18.062 44.031 24.266 1 87.44 141 GLU A C 1
ATOM 1095 O O . GLU A 1 141 ? 18.875 44.375 25.125 1 87.44 141 GLU A O 1
ATOM 1100 N N . THR A 1 142 ? 17.625 44.844 23.422 1 87.06 142 THR A N 1
ATOM 1101 C CA . THR A 1 142 ? 18.031 46.25 23.359 1 87.06 142 THR A CA 1
ATOM 1102 C C . THR A 1 142 ? 17.516 47 24.562 1 87.06 142 THR A C 1
ATOM 1104 O O . THR A 1 142 ? 18.234 47.844 25.141 1 87.06 142 THR A O 1
ATOM 1107 N N . GLU A 1 143 ? 16.359 46.781 24.984 1 84.56 143 GLU A N 1
ATOM 1108 C CA . GLU A 1 143 ? 15.766 47.438 26.141 1 84.56 143 GLU A CA 1
ATOM 1109 C C . GLU A 1 143 ? 16.438 47.031 27.438 1 84.56 143 GLU A C 1
ATOM 1111 O O . GLU A 1 143 ? 16.609 47.844 28.359 1 84.56 143 GLU A O 1
ATOM 1116 N N . GLU A 1 144 ? 16.812 45.812 27.484 1 79.06 144 GLU A N 1
ATOM 1117 C CA . GLU A 1 144 ? 17.484 45.344 28.688 1 79.06 144 GLU A CA 1
ATOM 1118 C C . GLU A 1 144 ? 18.906 45.875 28.797 1 79.06 144 GLU A C 1
ATOM 1120 O O . GLU A 1 144 ? 19.391 46.188 29.891 1 79.06 144 GLU A O 1
ATOM 1125 N N . THR A 1 145 ? 19.578 45.969 27.719 1 80 145 THR A N 1
ATOM 1126 C CA . THR A 1 145 ? 20.906 46.562 27.703 1 80 145 THR A CA 1
ATOM 1127 C C . THR A 1 145 ? 20.859 48.031 28.062 1 80 145 THR A C 1
ATOM 1129 O O . THR A 1 145 ? 21.734 48.531 28.797 1 80 145 THR A O 1
ATOM 1132 N N . GLN A 1 146 ? 19.922 48.781 27.688 1 78.62 146 GLN A N 1
ATOM 1133 C CA . GLN A 1 146 ? 19.766 50.219 27.984 1 78.62 146 GLN A CA 1
ATOM 1134 C C . GLN A 1 146 ? 19.406 50.438 29.438 1 78.62 146 GLN A C 1
ATOM 1136 O O . GLN A 1 146 ? 19.891 51.406 30.062 1 78.62 146 GLN A O 1
ATOM 1141 N N . GLU A 1 147 ? 18.656 49.656 30.016 1 72.88 147 GLU A N 1
ATOM 1142 C CA . GLU A 1 147 ? 18.297 49.781 31.422 1 72.88 147 GLU A CA 1
ATOM 1143 C C . GLU A 1 147 ? 19.484 49.469 32.312 1 72.88 147 GLU A C 1
ATOM 1145 O O . GLU A 1 147 ? 19.672 50.125 33.375 1 72.88 147 GLU A O 1
ATOM 1150 N N . THR A 1 148 ? 20.328 48.531 32 1 73.75 148 THR A N 1
ATOM 1151 C CA . THR A 1 148 ? 21.531 48.219 32.781 1 73.75 148 THR A CA 1
ATOM 1152 C C . THR A 1 148 ? 22.562 49.312 32.688 1 73.75 148 THR A C 1
ATOM 1154 O O . THR A 1 148 ? 23.281 49.594 33.625 1 73.75 148 THR A O 1
ATOM 1157 N N . GLU A 1 149 ? 22.719 50 31.609 1 70.38 149 GLU A N 1
ATOM 1158 C CA . GLU A 1 149 ? 23.656 51.094 31.438 1 70.38 149 GLU A CA 1
ATOM 1159 C C . GLU A 1 149 ? 23.188 52.344 32.219 1 70.38 149 GLU A C 1
ATOM 1161 O O . GLU A 1 149 ? 24.016 53.062 32.75 1 70.38 149 GLU A O 1
ATOM 1166 N N . ILE A 1 150 ? 21.953 52.625 32.312 1 62.38 150 ILE A N 1
ATOM 1167 C CA . ILE A 1 150 ? 21.438 53.781 33.062 1 62.38 150 ILE A CA 1
ATOM 1168 C C . ILE A 1 150 ? 21.562 53.5 34.562 1 62.38 150 ILE A C 1
ATOM 1170 O O . ILE A 1 150 ? 21.703 54.438 35.344 1 62.38 150 ILE A O 1
ATOM 1174 N N . ALA A 1 151 ? 21.453 52.281 35.031 1 62.75 151 ALA A N 1
ATOM 1175 C CA . ALA A 1 151 ? 21.531 52 36.438 1 62.75 151 ALA A CA 1
ATOM 1176 C C . ALA A 1 151 ? 22.969 52.062 36.938 1 62.75 151 ALA A C 1
ATOM 1178 O O . ALA A 1 151 ? 23.234 51.969 38.156 1 62.75 151 ALA A O 1
ATOM 1179 N N . ILE A 1 152 ? 23.922 52.188 36.188 1 59.72 152 ILE A N 1
ATOM 1180 C CA . ILE A 1 152 ? 25.297 52.375 36.656 1 59.72 152 ILE A CA 1
ATOM 1181 C C . ILE A 1 152 ? 25.547 53.844 36.938 1 59.72 152 ILE A C 1
ATOM 1183 O O . ILE A 1 152 ? 25.438 54.688 36.031 1 59.72 152 ILE A O 1
ATOM 1187 N N . PRO A 1 153 ? 25.516 54.406 38.188 1 57.81 153 PRO A N 1
ATOM 1188 C CA . PRO A 1 153 ? 25.781 55.812 38.562 1 57.81 153 PRO A CA 1
ATOM 1189 C C . PRO A 1 153 ? 27.047 56.344 37.906 1 57.81 153 PRO A C 1
ATOM 1191 O O . PRO A 1 153 ? 27.984 55.594 37.625 1 57.81 153 PRO A O 1
ATOM 1194 N N . ASP A 1 154 ? 26.922 57.469 37.094 1 55.22 154 ASP A N 1
ATOM 1195 C CA . ASP A 1 154 ? 28.078 58.188 36.594 1 55.22 154 ASP A CA 1
ATOM 1196 C C . ASP A 1 154 ? 29.188 58.25 37.656 1 55.22 154 ASP A C 1
ATOM 1198 O O . ASP A 1 154 ? 28.906 58.438 38.844 1 55.22 154 ASP A O 1
ATOM 1202 N N . PRO A 1 155 ? 30.234 57.75 37.5 1 53.91 155 PRO A N 1
ATOM 1203 C CA . PRO A 1 155 ? 31.25 58.031 38.5 1 53.91 155 PRO A CA 1
ATOM 1204 C C . PRO A 1 155 ? 31.344 59.531 38.844 1 53.91 155 PRO A C 1
ATOM 1206 O O . PRO A 1 155 ? 31.297 60.375 37.938 1 53.91 155 PRO A O 1
ATOM 1209 N N . VAL A 1 156 ? 30.672 60.031 39.844 1 51.47 156 VAL A N 1
ATOM 1210 C CA . VAL A 1 156 ? 30.906 61.375 40.406 1 51.47 156 VAL A CA 1
ATOM 1211 C C . VAL A 1 156 ? 32.375 61.75 40.219 1 51.47 156 VAL A C 1
ATOM 1213 O O . VAL A 1 156 ? 33.281 60.969 40.594 1 51.47 156 VAL A O 1
ATOM 1216 N N . ASP A 1 157 ? 32.719 62.469 39.156 1 48.19 157 ASP A N 1
ATOM 1217 C CA . ASP A 1 157 ? 34 63.156 39.031 1 48.19 157 ASP A CA 1
ATOM 1218 C C . ASP A 1 157 ? 34.344 63.906 40.312 1 48.19 157 ASP A C 1
ATOM 1220 O O . ASP A 1 157 ? 33.75 64.938 40.625 1 48.19 157 ASP A O 1
ATOM 1224 N N . GLU A 1 158 ? 34.625 63.25 41.406 1 43.53 158 GLU A N 1
ATOM 1225 C CA . GLU A 1 158 ? 35.125 63.875 42.625 1 43.53 158 GLU A CA 1
ATOM 1226 C C . GLU A 1 158 ? 36.344 64.75 42.344 1 43.53 158 GLU A C 1
ATOM 1228 O O . GLU A 1 158 ? 37 65.188 43.281 1 43.53 158 GLU A O 1
ATOM 1233 N N . GLN A 1 159 ? 36.812 64.75 41.094 1 41.5 159 GLN A N 1
ATOM 1234 C CA . GLN A 1 159 ? 38.156 65.375 41.125 1 41.5 159 GLN A CA 1
ATOM 1235 C C . GLN A 1 159 ? 38.062 66.875 41.312 1 41.5 159 GLN A C 1
ATOM 1237 O O . GLN A 1 159 ? 39.062 67.562 41.188 1 41.5 159 GLN A O 1
ATOM 1242 N N . GLY A 1 160 ? 36.875 67.438 41.438 1 38.38 160 GLY A N 1
ATOM 1243 C CA . GLY A 1 160 ? 37 68.875 41.438 1 38.38 160 GLY A CA 1
ATOM 1244 C C . GLY A 1 160 ? 37.812 69.438 42.594 1 38.38 160 GLY A C 1
ATOM 1245 O O . GLY A 1 160 ? 37.344 70.25 43.375 1 38.38 160 GLY A O 1
ATOM 1246 N N . GLN A 1 161 ? 38.688 68.5 43.188 1 32.97 161 GLN A N 1
ATOM 1247 C CA . GLN A 1 161 ? 39.438 69.188 44.281 1 32.97 161 GLN A CA 1
ATOM 1248 C C . GLN A 1 161 ? 40.312 70.312 43.719 1 32.97 161 GLN A C 1
ATOM 1250 O O . GLN A 1 161 ? 41.125 70.062 42.812 1 32.97 161 GLN A O 1
ATOM 1255 N N . HIS A 1 162 ? 39.906 71.5 43.781 1 34.09 162 HIS A N 1
ATOM 1256 C CA . HIS A 1 162 ? 40.594 72.812 43.625 1 34.09 162 HIS A CA 1
ATOM 1257 C C . HIS A 1 162 ? 41.969 72.75 44.344 1 34.09 162 HIS A C 1
ATOM 1259 O O . HIS A 1 162 ? 42 72.75 45.562 1 34.09 162 HIS A O 1
ATOM 1265 N N . ILE A 1 163 ? 42.938 71.938 43.812 1 36.84 163 ILE A N 1
ATOM 1266 C CA . ILE A 1 163 ? 44.281 72.125 44.344 1 36.84 163 ILE A CA 1
ATOM 1267 C C . ILE A 1 163 ? 44.656 73.625 44.25 1 36.84 163 ILE A C 1
ATOM 1269 O O . ILE A 1 163 ? 44.688 74.188 43.188 1 36.84 163 ILE A O 1
ATOM 1273 N N . MET A 1 164 ? 44.125 74.5 45.25 1 33.81 164 MET A N 1
ATOM 1274 C CA . MET A 1 164 ? 44.562 75.812 45.562 1 33.81 164 MET A CA 1
ATOM 1275 C C . MET A 1 164 ? 46.094 75.875 45.656 1 33.81 164 MET A C 1
ATOM 1277 O O . MET A 1 164 ? 46.688 75.25 46.531 1 33.81 164 MET A O 1
ATOM 1281 N N . HIS A 1 165 ? 46.781 75.625 44.562 1 33.12 165 HIS A N 1
ATOM 1282 C CA . HIS A 1 165 ? 48.219 75.938 44.531 1 33.12 165 HIS A CA 1
ATOM 1283 C C . HIS A 1 165 ? 48.469 77.312 45.125 1 33.12 165 HIS A C 1
ATOM 1285 O O . HIS A 1 165 ? 47.906 78.312 44.688 1 33.12 165 HIS A O 1
ATOM 1291 N N . ASN A 1 166 ? 48.688 77.438 46.438 1 31.44 166 ASN A N 1
ATOM 1292 C CA . ASN A 1 166 ? 49.312 78.562 47.188 1 31.44 166 ASN A CA 1
ATOM 1293 C C . ASN A 1 166 ? 50.562 79.062 46.469 1 31.44 166 ASN A C 1
ATOM 1295 O O . ASN A 1 166 ? 51.469 78.25 46.156 1 31.44 166 ASN A O 1
ATOM 1299 N N . ASN A 1 167 ? 50.469 79.875 45.5 1 36.5 167 ASN A N 1
ATOM 1300 C CA . ASN A 1 167 ? 51.53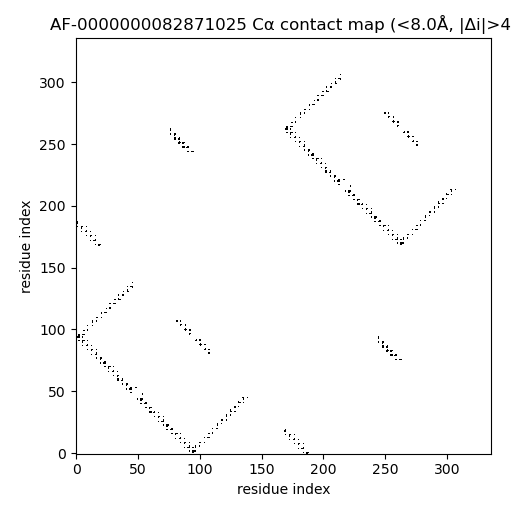1 80.75 45.031 1 36.5 167 ASN A CA 1
ATOM 1301 C C . ASN A 1 167 ? 52.406 81.25 46.188 1 36.5 167 ASN A C 1
ATOM 1303 O O . ASN A 1 167 ? 51.906 82 47.031 1 36.5 167 ASN A O 1
ATOM 1307 N N . PHE A 1 168 ? 53.344 80.5 46.75 1 28.22 168 PHE A N 1
ATOM 1308 C CA . PHE A 1 168 ? 54.406 81.312 47.312 1 28.22 168 PHE A CA 1
ATOM 1309 C C . PHE A 1 168 ? 55.188 82 46.219 1 28.22 168 PHE A C 1
ATOM 1311 O O . PHE A 1 168 ? 55.312 81.5 45.125 1 28.22 168 PHE A O 1
ATOM 1318 N N . MET B 1 1 ? -14.805 9.93 11.57 1 92 1 MET B N 1
ATOM 1319 C CA . MET B 1 1 ? -15.039 9.633 10.156 1 92 1 MET B CA 1
ATOM 1320 C C . MET B 1 1 ? -13.914 8.781 9.586 1 92 1 MET B C 1
ATOM 1322 O O . MET B 1 1 ? -14.164 7.734 8.984 1 92 1 MET B O 1
ATOM 1326 N N . LEU B 1 2 ? -12.688 9.141 9.953 1 97.38 2 LEU B N 1
ATOM 1327 C CA . LEU B 1 2 ? -11.539 8.438 9.406 1 97.38 2 LEU B CA 1
ATOM 1328 C C . LEU B 1 2 ? -11.477 7.008 9.945 1 97.38 2 LEU B C 1
ATOM 1330 O O . LEU B 1 2 ? -11.164 6.074 9.195 1 97.38 2 LEU B O 1
ATOM 1334 N N . LYS B 1 3 ? -11.805 6.891 11.219 1 97.31 3 LYS B N 1
ATOM 1335 C CA . LYS B 1 3 ? -11.773 5.559 11.812 1 97.31 3 LYS B CA 1
ATOM 1336 C C . LYS B 1 3 ? -12.781 4.633 11.141 1 97.31 3 LYS B C 1
ATOM 1338 O O . LYS B 1 3 ? -12.453 3.492 10.797 1 97.31 3 LYS B O 1
ATOM 1343 N N . HIS B 1 4 ? -13.914 5.145 10.883 1 96.75 4 HIS B N 1
ATOM 1344 C CA . HIS B 1 4 ? -14.945 4.348 10.219 1 96.75 4 HIS B CA 1
ATOM 1345 C C . HIS B 1 4 ? -14.531 3.984 8.797 1 96.75 4 HIS B C 1
ATOM 1347 O O . HIS B 1 4 ? -14.703 2.84 8.375 1 96.75 4 HIS B O 1
ATOM 1353 N N . SER B 1 5 ? -14.109 4.941 8.117 1 97.75 5 SER B N 1
ATOM 1354 C CA . SER B 1 5 ? -13.648 4.695 6.754 1 97.75 5 SER B CA 1
ATOM 1355 C C . SER B 1 5 ? -12.531 3.656 6.727 1 97.75 5 SER B C 1
ATOM 1357 O O . SER B 1 5 ? -12.438 2.861 5.789 1 97.75 5 SER B O 1
ATOM 1359 N N . SER B 1 6 ? -11.695 3.639 7.715 1 98.19 6 SER B N 1
ATOM 1360 C CA . SER B 1 6 ? -10.586 2.693 7.793 1 98.19 6 SER B CA 1
ATOM 1361 C C . SER B 1 6 ? -11.086 1.264 7.961 1 98.19 6 SER B C 1
ATOM 1363 O O . SER B 1 6 ? -10.43 0.315 7.52 1 98.19 6 SER B O 1
ATOM 1365 N N . TYR B 1 7 ? -12.25 1.106 8.578 1 97.88 7 TYR B N 1
ATOM 1366 C CA . TYR B 1 7 ? -12.844 -0.223 8.68 1 97.88 7 TYR B CA 1
ATOM 1367 C C . TYR B 1 7 ? -13.133 -0.798 7.297 1 97.88 7 TYR B C 1
ATOM 1369 O O . TYR B 1 7 ? -12.852 -1.972 7.035 1 97.88 7 TYR B O 1
ATOM 1377 N N . ASN B 1 8 ? -13.68 0.066 6.508 1 97.56 8 ASN B N 1
ATOM 1378 C CA . ASN B 1 8 ? -13.984 -0.356 5.141 1 97.56 8 ASN B CA 1
ATOM 1379 C C . ASN B 1 8 ? -12.719 -0.746 4.387 1 97.56 8 ASN B C 1
ATOM 1381 O O . ASN B 1 8 ? -12.719 -1.712 3.619 1 97.56 8 ASN B O 1
ATOM 1385 N N . THR B 1 9 ? -11.664 0.034 4.582 1 98.44 9 THR B N 1
ATOM 1386 C CA . THR B 1 9 ? -10.398 -0.252 3.924 1 98.44 9 THR B CA 1
ATOM 1387 C C . THR B 1 9 ? -9.836 -1.597 4.383 1 98.44 9 THR B C 1
ATOM 1389 O O . THR B 1 9 ? -9.375 -2.395 3.562 1 98.44 9 THR B O 1
ATOM 1392 N N . VAL B 1 10 ? -9.922 -1.822 5.695 1 98.75 10 VAL B N 1
ATOM 1393 C CA . VAL B 1 10 ? -9.422 -3.082 6.238 1 98.75 10 VAL B CA 1
ATOM 1394 C C . VAL B 1 10 ? -10.25 -4.242 5.695 1 98.75 10 VAL B C 1
ATOM 1396 O O . VAL B 1 10 ? -9.703 -5.262 5.273 1 98.75 10 VAL B O 1
ATOM 1399 N N . ASP B 1 11 ? -11.539 -4.059 5.602 1 98.5 11 ASP B N 1
ATOM 1400 C CA . ASP B 1 11 ? -12.438 -5.098 5.105 1 98.5 11 ASP B CA 1
ATOM 1401 C C . ASP B 1 11 ? -12.148 -5.422 3.641 1 98.5 11 ASP B C 1
ATOM 1403 O O . ASP B 1 11 ? -12.07 -6.59 3.26 1 98.5 11 ASP B O 1
ATOM 1407 N N . SER B 1 12 ? -12.016 -4.402 2.887 1 98.56 12 SER B N 1
ATOM 1408 C CA . SER B 1 12 ? -11.758 -4.598 1.464 1 98.56 12 SER B CA 1
ATOM 1409 C C . SER B 1 12 ? -10.391 -5.23 1.23 1 98.56 12 SER B C 1
ATOM 1411 O O . SER B 1 12 ? -10.234 -6.102 0.372 1 98.56 12 SER B O 1
ATOM 1413 N N . ALA B 1 13 ? -9.422 -4.785 1.995 1 98.88 13 ALA B N 1
ATOM 1414 C CA . ALA B 1 13 ? -8.078 -5.355 1.887 1 98.88 13 ALA B CA 1
ATOM 1415 C C . ALA B 1 13 ? -8.07 -6.828 2.279 1 98.88 13 ALA B C 1
ATOM 1417 O O . ALA B 1 13 ? -7.441 -7.652 1.611 1 98.88 13 ALA B O 1
ATOM 1418 N N . LEU B 1 14 ? -8.805 -7.121 3.387 1 98.75 14 LEU B N 1
ATOM 1419 C CA . LEU B 1 14 ? -8.898 -8.508 3.84 1 98.75 14 LEU B CA 1
ATOM 1420 C C . LEU B 1 14 ? -9.562 -9.383 2.781 1 98.75 14 LEU B C 1
ATOM 1422 O O . LEU B 1 14 ? -9.102 -10.492 2.512 1 98.75 14 LEU B O 1
ATOM 1426 N N . GLN B 1 15 ? -10.562 -8.883 2.182 1 98.75 15 GLN B N 1
ATOM 1427 C CA . GLN B 1 15 ? -11.305 -9.633 1.179 1 98.75 15 GLN B CA 1
ATOM 1428 C C . GLN B 1 15 ? -10.43 -9.961 -0.029 1 98.75 15 GLN B C 1
ATOM 1430 O O . GLN B 1 15 ? -10.391 -11.109 -0.478 1 98.75 15 GLN B O 1
ATOM 1435 N N . ILE B 1 16 ? -9.758 -9 -0.567 1 98.88 16 ILE B N 1
ATOM 1436 C CA . ILE B 1 16 ? -8.953 -9.242 -1.765 1 98.88 16 ILE B CA 1
ATOM 1437 C C . ILE B 1 16 ? -7.766 -10.133 -1.422 1 98.88 16 ILE B C 1
ATOM 1439 O O . ILE B 1 16 ? -7.336 -10.945 -2.244 1 98.88 16 ILE B O 1
ATOM 1443 N N . LEU B 1 17 ? -7.266 -10.023 -0.2 1 98.94 17 LEU B N 1
ATOM 1444 C CA . LEU B 1 17 ? -6.199 -10.898 0.265 1 98.94 17 LEU B CA 1
ATOM 1445 C C . LEU B 1 17 ? -6.652 -12.359 0.239 1 98.94 17 LEU B C 1
ATOM 1447 O O . LEU B 1 17 ? -5.965 -13.219 -0.326 1 98.94 17 LEU B O 1
ATOM 1451 N N . LEU B 1 18 ? -7.773 -12.562 0.812 1 98.75 18 LEU B N 1
ATOM 1452 C CA . LEU B 1 18 ? -8.273 -13.93 0.942 1 98.75 18 LEU B CA 1
ATOM 1453 C C . LEU B 1 18 ? -8.656 -14.5 -0.419 1 98.75 18 LEU B C 1
ATOM 1455 O O . LEU B 1 18 ? -8.398 -15.664 -0.706 1 98.75 18 LEU B O 1
ATOM 1459 N N . LEU B 1 19 ? -9.234 -13.68 -1.22 1 98.81 19 LEU B N 1
ATOM 1460 C CA . LEU B 1 19 ? -9.617 -14.133 -2.555 1 98.81 19 LEU B CA 1
ATOM 1461 C C . LEU B 1 19 ? -8.383 -14.461 -3.387 1 98.81 19 LEU B C 1
ATOM 1463 O O . LEU B 1 19 ? -8.367 -15.453 -4.121 1 98.81 19 LEU B O 1
ATOM 1467 N N . THR B 1 20 ? -7.367 -13.664 -3.309 1 98.94 20 THR B N 1
ATOM 1468 C CA . THR B 1 20 ? -6.141 -13.906 -4.062 1 98.94 20 THR B CA 1
ATOM 1469 C C . THR B 1 20 ? -5.441 -15.172 -3.572 1 98.94 20 THR B C 1
ATOM 1471 O O . THR B 1 20 ? -4.969 -15.977 -4.375 1 98.94 20 THR B O 1
ATOM 1474 N N . ALA B 1 21 ? -5.402 -15.289 -2.25 1 98.88 21 ALA B N 1
ATOM 1475 C CA . ALA B 1 21 ? -4.793 -16.5 -1.694 1 98.88 21 ALA B CA 1
ATOM 1476 C C . ALA B 1 21 ? -5.512 -17.75 -2.182 1 98.88 21 ALA B C 1
ATOM 1478 O O . ALA B 1 21 ? -4.871 -18.734 -2.549 1 98.88 21 ALA B O 1
ATOM 1479 N N . ALA B 1 22 ? -6.797 -17.688 -2.182 1 98.69 22 ALA B N 1
ATOM 1480 C CA . ALA B 1 22 ? -7.594 -18.812 -2.658 1 98.69 22 ALA B CA 1
ATOM 1481 C C . ALA B 1 22 ? -7.328 -19.094 -4.137 1 98.69 22 ALA B C 1
ATOM 1483 O O . ALA B 1 22 ? -7.227 -20.25 -4.551 1 98.69 22 ALA B O 1
ATOM 1484 N N . ALA B 1 23 ? -7.273 -18.062 -4.875 1 98.75 23 ALA B N 1
ATOM 1485 C CA . ALA B 1 23 ? -7 -18.203 -6.301 1 98.75 23 ALA B CA 1
ATOM 1486 C C . ALA B 1 23 ? -5.621 -18.812 -6.539 1 98.75 23 ALA B C 1
ATOM 1488 O O . ALA B 1 23 ? -5.449 -19.641 -7.434 1 98.75 23 ALA B O 1
ATOM 1489 N N . ILE B 1 24 ? -4.656 -18.391 -5.777 1 98.94 24 ILE B N 1
ATOM 1490 C CA . ILE B 1 24 ? -3.312 -18.953 -5.902 1 98.94 24 ILE B CA 1
ATOM 1491 C C . ILE B 1 24 ? -3.334 -20.438 -5.539 1 98.94 24 ILE B C 1
ATOM 1493 O O . ILE B 1 24 ? -2.703 -21.25 -6.211 1 98.94 24 ILE B O 1
ATOM 1497 N N . SER B 1 25 ? -4.066 -20.812 -4.508 1 98.88 25 SER B N 1
ATOM 1498 C CA . SER B 1 25 ? -4.18 -22.203 -4.121 1 98.88 25 SER B CA 1
ATOM 1499 C C . SER B 1 25 ? -4.793 -23.047 -5.238 1 98.88 25 SER B C 1
ATOM 1501 O O . SER B 1 25 ? -4.289 -24.125 -5.562 1 98.88 25 SER B O 1
ATOM 1503 N N . GLU B 1 26 ? -5.852 -22.547 -5.777 1 98.75 26 GLU B N 1
ATOM 1504 C CA . GLU B 1 26 ? -6.516 -23.25 -6.871 1 98.75 26 GLU B CA 1
ATOM 1505 C C . GLU B 1 26 ? -5.602 -23.359 -8.086 1 98.75 26 GLU B C 1
ATOM 1507 O O . GLU B 1 26 ? -5.512 -24.422 -8.711 1 98.75 26 GLU B O 1
ATOM 1512 N N . ALA B 1 27 ? -4.977 -22.25 -8.445 1 98.81 27 ALA B N 1
ATOM 1513 C CA . ALA B 1 27 ? -4.062 -22.25 -9.586 1 98.81 27 ALA B CA 1
ATOM 1514 C C . ALA B 1 27 ? -2.883 -23.188 -9.344 1 98.81 27 ALA B C 1
ATOM 1516 O O . ALA B 1 27 ? -2.402 -23.844 -10.273 1 98.81 27 ALA B O 1
ATOM 1517 N N . SER B 1 28 ? -2.387 -23.234 -8.148 1 98.94 28 SER B N 1
ATOM 1518 C CA . SER B 1 28 ? -1.302 -24.141 -7.793 1 98.94 28 SER B CA 1
ATOM 1519 C C . SER B 1 28 ? -1.724 -25.594 -7.961 1 98.94 28 SER B C 1
ATOM 1521 O O . SER B 1 28 ? -0.966 -26.406 -8.492 1 98.94 28 SER B O 1
ATOM 1523 N N . GLN B 1 29 ? -2.914 -25.938 -7.5 1 98.75 29 GLN B N 1
ATOM 1524 C CA . GLN B 1 29 ? -3.418 -27.297 -7.641 1 98.75 29 GLN B CA 1
ATOM 1525 C C . GLN B 1 29 ? -3.533 -27.703 -9.109 1 98.75 29 GLN B C 1
ATOM 1527 O O . GLN B 1 29 ? -3.137 -28.797 -9.492 1 98.75 29 GLN B O 1
ATOM 1532 N N . LYS B 1 30 ? -4.117 -26.797 -9.852 1 98.75 30 LYS B N 1
ATOM 1533 C CA . LYS B 1 30 ? -4.238 -27.062 -11.281 1 98.75 30 LYS B CA 1
ATOM 1534 C C . LYS B 1 30 ? -2.865 -27.266 -11.922 1 98.75 30 LYS B C 1
ATOM 1536 O O . LYS B 1 30 ? -2.686 -28.141 -12.758 1 98.75 30 LYS B O 1
ATOM 1541 N N . TYR B 1 31 ? -1.945 -26.438 -11.578 1 98.88 31 TYR B N 1
ATOM 1542 C CA . TYR B 1 31 ? -0.586 -26.531 -12.094 1 98.88 31 TYR B CA 1
ATOM 1543 C C . TYR B 1 31 ? 0.028 -27.891 -11.766 1 98.88 31 TYR B C 1
ATOM 1545 O O . TYR B 1 31 ? 0.589 -28.547 -12.641 1 98.88 31 TYR B O 1
ATOM 1553 N N . ARG B 1 32 ? -0.076 -28.344 -10.539 1 98.75 32 ARG B N 1
ATOM 1554 C CA . ARG B 1 32 ? 0.489 -29.625 -10.125 1 98.75 32 ARG B CA 1
ATOM 1555 C C . ARG B 1 32 ? -0.188 -30.781 -10.859 1 98.75 32 ARG B C 1
ATOM 1557 O O . ARG B 1 32 ? 0.461 -31.766 -11.195 1 98.75 32 ARG B O 1
ATOM 1564 N N . GLU B 1 33 ? -1.447 -30.625 -11.047 1 98.56 33 GLU B N 1
ATOM 1565 C CA . GLU B 1 33 ? -2.164 -31.656 -11.805 1 98.56 33 GLU B CA 1
ATOM 1566 C C . GLU B 1 33 ? -1.611 -31.781 -13.219 1 98.56 33 GLU B C 1
ATOM 1568 O O . GLU B 1 33 ? -1.408 -32.906 -13.719 1 98.56 33 GLU B O 1
ATOM 1573 N N . CYS B 1 34 ? -1.438 -30.641 -13.844 1 98.62 34 CYS B N 1
ATOM 1574 C CA . CYS B 1 34 ? -0.892 -30.625 -15.195 1 98.62 34 CYS B CA 1
ATOM 1575 C C . CYS B 1 34 ? 0.501 -31.25 -15.227 1 98.62 34 CYS B C 1
ATOM 1577 O O . CYS B 1 34 ? 0.807 -32.062 -16.094 1 98.62 34 CYS B O 1
ATOM 1579 N N . VAL B 1 35 ? 1.281 -30.891 -14.281 1 98.5 35 VAL B N 1
ATOM 1580 C CA . VAL B 1 35 ? 2.639 -31.422 -14.203 1 98.5 35 VAL B CA 1
ATOM 1581 C C . VAL B 1 35 ? 2.596 -32.906 -13.93 1 98.5 35 VAL B C 1
ATOM 1583 O O . VAL B 1 35 ? 3.373 -33.688 -14.508 1 98.5 35 VAL B O 1
ATOM 1586 N N . GLY B 1 36 ? 1.682 -33.312 -13.07 1 98.31 36 GLY B N 1
ATOM 1587 C CA . GLY B 1 36 ? 1.509 -34.719 -12.789 1 98.31 36 GLY B CA 1
ATOM 1588 C C . GLY B 1 36 ? 1.159 -35.531 -14.023 1 98.31 36 GLY B C 1
ATOM 1589 O O . GLY B 1 36 ? 1.664 -36.656 -14.203 1 98.31 36 GLY B O 1
ATOM 1590 N N . ASN B 1 37 ? 0.316 -35.031 -14.82 1 98.25 37 ASN B N 1
ATOM 1591 C CA . ASN B 1 37 ? -0.045 -35.688 -16.078 1 98.25 37 ASN B CA 1
ATOM 1592 C C . ASN B 1 37 ? 1.158 -35.844 -17 1 98.25 37 ASN B C 1
ATOM 1594 O O . ASN B 1 37 ? 1.323 -36.875 -17.656 1 98.25 37 ASN B O 1
ATOM 1598 N N . GLU B 1 38 ? 1.96 -34.781 -17.047 1 97.56 38 GLU B N 1
ATOM 1599 C CA . GLU B 1 38 ? 3.193 -34.844 -17.828 1 97.56 38 GLU B CA 1
ATOM 1600 C C . GLU B 1 38 ? 4.117 -35.938 -17.297 1 97.56 38 GLU B C 1
ATOM 1602 O O . GLU B 1 38 ? 4.707 -36.688 -18.078 1 97.56 38 GLU B O 1
ATOM 1607 N N . VAL B 1 39 ? 4.227 -36.062 -15.992 1 97.5 39 VAL B N 1
ATOM 1608 C CA . VAL B 1 39 ? 5.078 -37.062 -15.352 1 97.5 39 VAL B CA 1
ATOM 1609 C C . VAL B 1 39 ? 4.609 -38.469 -15.734 1 97.5 39 VAL B C 1
ATOM 1611 O O . VAL B 1 39 ? 5.426 -39.312 -16.062 1 97.5 39 VAL B O 1
ATOM 1614 N N . ILE B 1 40 ? 3.312 -38.688 -15.75 1 97.19 40 ILE B N 1
ATOM 1615 C CA . ILE B 1 40 ? 2.734 -39.969 -16.078 1 97.19 40 ILE B CA 1
ATOM 1616 C C . ILE B 1 40 ? 3.109 -40.375 -17.516 1 97.19 40 ILE B C 1
ATOM 1618 O O . ILE B 1 40 ? 3.57 -41.469 -17.766 1 97.19 40 ILE B O 1
ATOM 1622 N N . VAL B 1 41 ? 3.035 -39.469 -18.453 1 97 41 VAL B N 1
ATOM 1623 C CA . VAL B 1 41 ? 3.285 -39.75 -19.875 1 97 41 VAL B CA 1
ATOM 1624 C C . VAL B 1 41 ? 4.785 -39.938 -20.109 1 97 41 VAL B C 1
ATOM 1626 O O . VAL B 1 41 ? 5.199 -40.812 -20.859 1 97 41 VAL B O 1
ATOM 1629 N N . LEU B 1 42 ? 5.59 -39.156 -19.438 1 95.56 42 LEU B N 1
ATOM 1630 C CA . LEU B 1 42 ? 7.035 -39.281 -19.594 1 95.56 42 LEU B CA 1
ATOM 1631 C C . LEU B 1 42 ? 7.531 -40.625 -19.094 1 95.56 42 LEU B C 1
ATOM 1633 O O . LEU B 1 42 ? 8.43 -41.219 -19.688 1 95.56 42 LEU B O 1
ATOM 1637 N N . ASN B 1 43 ? 6.93 -41.094 -18.016 1 95.81 43 ASN B N 1
ATOM 1638 C CA . ASN B 1 43 ? 7.273 -42.438 -17.531 1 95.81 43 ASN B CA 1
ATOM 1639 C C . ASN B 1 43 ? 6.93 -43.5 -18.547 1 95.81 43 ASN B C 1
ATOM 1641 O O . ASN B 1 43 ? 7.676 -44.469 -18.703 1 95.81 43 ASN B O 1
ATOM 1645 N N . GLN B 1 44 ? 5.914 -43.344 -19.219 1 95.5 44 GLN B N 1
ATOM 1646 C CA . GLN B 1 44 ? 5.531 -44.281 -20.266 1 95.5 44 GLN B CA 1
ATOM 1647 C C . GLN B 1 44 ? 6.492 -44.219 -21.453 1 95.5 44 GLN B C 1
ATOM 1649 O O . GLN B 1 44 ? 6.824 -45.25 -22.047 1 95.5 44 GLN B O 1
ATOM 1654 N N . GLU B 1 45 ? 6.957 -42.969 -21.688 1 91.88 45 GLU B N 1
ATOM 1655 C CA . GLU B 1 45 ? 7.891 -42.781 -22.797 1 91.88 45 GLU B CA 1
ATOM 1656 C C . GLU B 1 45 ? 9.227 -43.469 -22.516 1 91.88 45 GLU B C 1
ATOM 1658 O O . GLU B 1 45 ? 9.938 -43.844 -23.438 1 91.88 45 GLU B O 1
ATOM 1663 N N . LEU B 1 46 ? 9.555 -43.562 -21.266 1 92.31 46 LEU B N 1
ATOM 1664 C CA . LEU B 1 46 ? 10.781 -44.25 -20.875 1 92.31 46 LEU B CA 1
ATOM 1665 C C . LEU B 1 46 ? 10.68 -45.75 -21.156 1 92.31 46 LEU B C 1
ATOM 1667 O O . LEU B 1 46 ? 11.688 -46.406 -21.406 1 92.31 46 LEU B O 1
ATOM 1671 N N . GLU B 1 47 ? 9.523 -46.25 -21.266 1 91.69 47 GLU B N 1
ATOM 1672 C CA . GLU B 1 47 ? 9.305 -47.688 -21.453 1 91.69 47 GLU B CA 1
ATOM 1673 C C . GLU B 1 47 ? 9.023 -48 -22.922 1 91.69 47 GLU B C 1
ATOM 1675 O O . GLU B 1 47 ? 9.508 -49 -23.453 1 91.69 47 GLU B O 1
ATOM 1680 N N . VAL B 1 48 ? 8.195 -47.219 -23.625 1 90.31 48 VAL B N 1
ATOM 1681 C CA . VAL B 1 48 ? 7.77 -47.5 -25 1 90.31 48 VAL B CA 1
ATOM 1682 C C . VAL B 1 48 ? 7.898 -46.25 -25.844 1 90.31 48 VAL B C 1
ATOM 1684 O O . VAL B 1 48 ? 7.402 -45.188 -25.484 1 90.31 48 VAL B O 1
ATOM 1687 N N . LYS B 1 49 ? 8.57 -46.312 -26.922 1 86.38 49 LYS B N 1
ATOM 1688 C CA . LYS B 1 49 ? 8.609 -45.188 -27.875 1 86.38 49 LYS B CA 1
ATOM 1689 C C . LYS B 1 49 ? 7.383 -45.219 -28.781 1 86.38 49 LYS B C 1
ATOM 1691 O O . LYS B 1 49 ? 7.043 -46.25 -29.359 1 86.38 49 LYS B O 1
ATOM 1696 N N . SER B 1 50 ? 6.711 -44.156 -28.75 1 91.19 50 SER B N 1
ATOM 1697 C CA . SER B 1 50 ? 5.512 -44.031 -29.562 1 91.19 50 SER B CA 1
ATOM 1698 C C . SER B 1 50 ? 5.305 -42.562 -29.984 1 91.19 50 SER B C 1
ATOM 1700 O O . SER B 1 50 ? 5.512 -41.656 -29.203 1 91.19 50 SER B O 1
ATOM 1702 N N . LEU B 1 51 ? 4.895 -42.344 -31.109 1 91.75 51 LEU B N 1
ATOM 1703 C CA . LEU B 1 51 ? 4.605 -41.031 -31.625 1 91.75 51 LEU B CA 1
ATOM 1704 C C . LEU B 1 51 ? 3.436 -40.406 -30.875 1 91.75 51 LEU B C 1
ATOM 1706 O O . LEU B 1 51 ? 3.414 -39.188 -30.656 1 91.75 51 LEU B O 1
ATOM 1710 N N . GLU B 1 52 ? 2.488 -41.281 -30.547 1 94 52 GLU B N 1
ATOM 1711 C CA . GLU B 1 52 ? 1.314 -40.812 -29.812 1 94 52 GLU B CA 1
ATOM 1712 C C . GLU B 1 52 ? 1.695 -40.25 -28.438 1 94 52 GLU B C 1
ATOM 1714 O O . GLU B 1 52 ? 1.185 -39.219 -28.016 1 94 52 GLU B O 1
ATOM 1719 N N . LEU B 1 53 ? 2.654 -40.969 -27.781 1 94.69 53 LEU B N 1
ATOM 1720 C CA . LEU B 1 53 ? 3.105 -40.531 -26.469 1 94.69 53 LEU B CA 1
ATOM 1721 C C . LEU B 1 53 ? 3.908 -39.25 -26.562 1 94.69 53 LEU B C 1
ATOM 1723 O O . LEU B 1 53 ? 3.793 -38.375 -25.703 1 94.69 53 LEU B O 1
ATOM 1727 N N . ASN B 1 54 ? 4.602 -39.094 -27.562 1 92.69 54 ASN B N 1
ATOM 1728 C CA . ASN B 1 54 ? 5.375 -37.875 -27.797 1 92.69 54 ASN B CA 1
ATOM 1729 C C . ASN B 1 54 ? 4.469 -36.688 -28.031 1 92.69 54 ASN B C 1
ATOM 1731 O O . ASN B 1 54 ? 4.684 -35.625 -27.453 1 92.69 54 ASN B O 1
ATOM 1735 N N . ASP B 1 55 ? 3.52 -36.938 -28.875 1 96.19 55 ASP B N 1
ATOM 1736 C CA . ASP B 1 55 ? 2.564 -35.844 -29.156 1 96.19 55 ASP B CA 1
ATOM 1737 C C . ASP B 1 55 ? 1.816 -35.438 -27.891 1 96.19 55 ASP B C 1
ATOM 1739 O O . ASP B 1 55 ? 1.586 -34.25 -27.656 1 96.19 55 ASP B O 1
ATOM 1743 N N . LEU B 1 56 ? 1.447 -36.469 -27.078 1 97.06 56 LEU B N 1
ATOM 1744 C CA . LEU B 1 56 ? 0.729 -36.219 -25.844 1 97.06 56 LEU B CA 1
ATOM 1745 C C . LEU B 1 56 ? 1.606 -35.469 -24.859 1 97.06 56 LEU B C 1
ATOM 1747 O O . LEU B 1 56 ? 1.13 -34.562 -24.156 1 97.06 56 LEU B O 1
ATOM 1751 N N . SER B 1 57 ? 2.83 -35.781 -24.781 1 96.25 57 SER B N 1
ATOM 1752 C CA . SER B 1 57 ? 3.764 -35.094 -23.891 1 96.25 57 SER B CA 1
ATOM 1753 C C . SER B 1 57 ? 3.883 -33.625 -24.234 1 96.25 57 SER B C 1
ATOM 1755 O O . SER B 1 57 ? 3.906 -32.75 -23.344 1 96.25 57 SER B O 1
ATOM 1757 N N . ILE B 1 58 ? 3.9 -33.25 -25.484 1 95.81 58 ILE B N 1
ATOM 1758 C CA . ILE B 1 58 ? 4.008 -31.875 -25.953 1 95.81 58 ILE B CA 1
ATOM 1759 C C . ILE B 1 58 ? 2.752 -31.109 -25.562 1 95.81 58 ILE B C 1
ATOM 1761 O O . ILE B 1 58 ? 2.84 -29.984 -25.047 1 95.81 58 ILE B O 1
ATOM 1765 N N . ALA B 1 59 ? 1.618 -31.75 -25.766 1 97.81 59 ALA B N 1
ATOM 1766 C CA . ALA B 1 59 ? 0.352 -31.094 -25.438 1 97.81 59 ALA B CA 1
ATOM 1767 C C . ALA B 1 59 ? 0.26 -30.828 -23.938 1 97.81 59 ALA B C 1
ATOM 1769 O O . ALA B 1 59 ? -0.211 -29.766 -23.531 1 97.81 59 ALA B O 1
ATOM 1770 N N . LEU B 1 60 ? 0.728 -31.781 -23.156 1 98 60 LEU B N 1
ATOM 1771 C CA . LEU B 1 60 ? 0.681 -31.641 -21.703 1 98 60 LEU B CA 1
ATOM 1772 C C . LEU B 1 60 ? 1.648 -30.562 -21.234 1 98 60 LEU B C 1
ATOM 1774 O O . LEU B 1 60 ? 1.367 -29.844 -20.266 1 98 60 LEU B O 1
ATOM 1778 N N . ARG B 1 61 ? 2.748 -30.359 -21.906 1 97.06 61 ARG B N 1
ATOM 1779 C CA . ARG B 1 61 ? 3.697 -29.297 -21.578 1 97.06 61 ARG B CA 1
ATOM 1780 C C . ARG B 1 61 ? 3.074 -27.922 -21.797 1 97.06 61 ARG B C 1
ATOM 1782 O O . ARG B 1 61 ? 3.299 -27 -21.016 1 97.06 61 ARG B O 1
ATOM 1789 N N . VAL B 1 62 ? 2.348 -27.859 -22.891 1 98.12 62 VAL B N 1
ATOM 1790 C CA . VAL B 1 62 ? 1.681 -26.594 -23.203 1 98.12 62 VAL B CA 1
ATOM 1791 C C . VAL B 1 62 ? 0.663 -26.266 -22.109 1 98.12 62 VAL B C 1
ATOM 1793 O O . VAL B 1 62 ? 0.591 -25.141 -21.641 1 98.12 62 VAL B O 1
ATOM 1796 N N . GLU B 1 63 ? -0.068 -27.312 -21.672 1 98.12 63 GLU B N 1
ATOM 1797 C CA . GLU B 1 63 ? -1.055 -27.141 -20.609 1 98.12 63 GLU B CA 1
ATOM 1798 C C . GLU B 1 63 ? -0.389 -26.703 -19.297 1 98.12 63 GLU B C 1
ATOM 1800 O O . GLU B 1 63 ? -0.882 -25.812 -18.609 1 98.12 63 GLU B O 1
ATOM 1805 N N . ALA B 1 64 ? 0.702 -27.328 -19 1 98.31 64 ALA B N 1
ATOM 1806 C CA . ALA B 1 64 ? 1.426 -27 -17.766 1 98.31 64 ALA B CA 1
ATOM 1807 C C . ALA B 1 64 ? 1.973 -25.578 -17.828 1 98.31 64 ALA B C 1
ATOM 1809 O O . ALA B 1 64 ? 1.934 -24.859 -16.828 1 98.31 64 ALA B O 1
ATOM 1810 N N . LYS B 1 65 ? 2.422 -25.188 -18.969 1 98.25 65 LYS B N 1
ATOM 1811 C CA . LYS B 1 65 ? 2.959 -23.844 -19.125 1 98.25 65 LYS B CA 1
ATOM 1812 C C . LYS B 1 65 ? 1.857 -22.797 -18.984 1 98.25 65 LYS B C 1
ATOM 1814 O O . LYS B 1 65 ? 2.08 -21.719 -18.422 1 98.25 65 LYS B O 1
ATOM 1819 N N . GLU B 1 66 ? 0.724 -23.094 -19.547 1 98.56 66 GLU B N 1
ATOM 1820 C CA . GLU B 1 66 ? -0.405 -22.172 -19.406 1 98.56 66 GLU B CA 1
ATOM 1821 C C . GLU B 1 66 ? -0.843 -22.047 -17.953 1 98.56 66 GLU B C 1
ATOM 1823 O O . GLU B 1 66 ? -1.109 -20.953 -17.469 1 98.56 66 GLU B O 1
ATOM 1828 N N . ALA B 1 67 ? -0.878 -23.188 -17.266 1 98.62 67 ALA B N 1
ATOM 1829 C CA . ALA B 1 67 ? -1.233 -23.188 -15.852 1 98.62 67 ALA B CA 1
ATOM 1830 C C . ALA B 1 67 ? -0.194 -22.422 -15.031 1 98.62 67 ALA B C 1
ATOM 1832 O O . ALA B 1 67 ? -0.54 -21.703 -14.086 1 98.62 67 ALA B O 1
ATOM 1833 N N . ASP B 1 68 ? 1 -22.609 -15.398 1 98.56 68 ASP B N 1
ATOM 1834 C CA . ASP B 1 68 ? 2.076 -21.906 -14.719 1 98.56 68 ASP B CA 1
ATOM 1835 C C . ASP B 1 68 ? 1.946 -20.391 -14.906 1 98.56 68 ASP B C 1
ATOM 1837 O O . ASP B 1 68 ? 2.129 -19.625 -13.961 1 98.56 68 ASP B O 1
ATOM 1841 N N . SER B 1 69 ? 1.71 -19.984 -16.094 1 98.62 69 SER B N 1
ATOM 1842 C CA . SER B 1 69 ? 1.562 -18.562 -16.391 1 98.62 69 SER B CA 1
ATOM 1843 C C . SER B 1 69 ? 0.447 -17.922 -15.57 1 98.62 69 SER B C 1
ATOM 1845 O O . SER B 1 69 ? 0.601 -16.828 -15.047 1 98.62 69 SER B O 1
ATOM 1847 N N . ARG B 1 70 ? -0.607 -18.609 -15.461 1 98.5 70 ARG B N 1
ATOM 1848 C CA . ARG B 1 70 ? -1.72 -18.125 -14.656 1 98.5 70 ARG B CA 1
ATOM 1849 C C . ARG B 1 70 ? -1.317 -18 -13.188 1 98.5 70 ARG B C 1
ATOM 1851 O O . ARG B 1 70 ? -1.646 -17 -12.531 1 98.5 70 ARG B O 1
ATOM 1858 N N . LEU B 1 71 ? -0.597 -19.016 -12.789 1 98.81 71 LEU B N 1
ATOM 1859 C CA . LEU B 1 71 ? -0.12 -19 -11.414 1 98.81 71 LEU B CA 1
ATOM 1860 C C . LEU B 1 71 ? 0.821 -17.828 -11.172 1 98.81 71 LEU B C 1
ATOM 1862 O O . LEU B 1 71 ? 0.719 -17.141 -10.148 1 98.81 71 LEU B O 1
ATOM 1866 N N . GLN B 1 72 ? 1.689 -17.562 -12.062 1 98.75 72 GLN B N 1
ATOM 1867 C CA . GLN B 1 72 ? 2.65 -16.469 -11.914 1 98.75 72 GLN B CA 1
ATOM 1868 C C . GLN B 1 72 ? 1.95 -15.117 -11.898 1 98.75 72 GLN B C 1
ATOM 1870 O O . GLN B 1 72 ? 2.371 -14.203 -11.188 1 98.75 72 GLN B O 1
ATOM 1875 N N . ASP B 1 73 ? 0.984 -14.992 -12.734 1 98.62 73 ASP B N 1
ATOM 1876 C CA . ASP B 1 73 ? 0.201 -13.766 -12.727 1 98.62 73 ASP B CA 1
ATOM 1877 C C . ASP B 1 73 ? -0.4 -13.5 -11.344 1 98.62 73 ASP B C 1
ATOM 1879 O O . ASP B 1 73 ? -0.397 -12.367 -10.867 1 98.62 73 ASP B O 1
ATOM 1883 N N . LEU B 1 74 ? -0.917 -14.531 -10.773 1 98.88 74 LEU B N 1
ATOM 1884 C CA . LEU B 1 74 ? -1.544 -14.414 -9.461 1 98.88 74 LEU B CA 1
ATOM 1885 C C . LEU B 1 74 ? -0.504 -14.117 -8.383 1 98.88 74 LEU B C 1
ATOM 1887 O O . LEU B 1 74 ? -0.77 -13.359 -7.449 1 98.88 74 LEU B O 1
ATOM 1891 N N . VAL B 1 75 ? 0.627 -14.664 -8.508 1 98.88 75 VAL B N 1
ATOM 1892 C CA . VAL B 1 75 ? 1.703 -14.422 -7.555 1 98.88 75 VAL B CA 1
ATOM 1893 C C . VAL B 1 75 ? 2.168 -12.969 -7.66 1 98.88 75 VAL B C 1
ATOM 1895 O O . VAL B 1 75 ? 2.471 -12.328 -6.652 1 98.88 75 VAL B O 1
ATOM 1898 N N . LEU B 1 76 ? 2.23 -12.516 -8.891 1 98.75 76 LEU B N 1
ATOM 1899 C CA . LEU B 1 76 ? 2.529 -11.102 -9.086 1 98.75 76 LEU B CA 1
ATOM 1900 C C . LEU B 1 76 ? 1.473 -10.227 -8.422 1 98.75 76 LEU B C 1
ATOM 1902 O O . LEU B 1 76 ? 1.805 -9.258 -7.734 1 98.75 76 LEU B O 1
ATOM 1906 N N . LEU B 1 77 ? 0.242 -10.562 -8.625 1 98.88 77 LEU B N 1
ATOM 1907 C CA . LEU B 1 77 ? -0.854 -9.836 -7.996 1 98.88 77 LEU B CA 1
ATOM 1908 C C . LEU B 1 77 ? -0.705 -9.828 -6.48 1 98.88 77 LEU B C 1
ATOM 1910 O O . LEU B 1 77 ? -0.92 -8.805 -5.832 1 98.88 77 LEU B O 1
ATOM 1914 N N . MET B 1 78 ? -0.29 -10.922 -5.941 1 98.88 78 MET B N 1
ATOM 1915 C CA . MET B 1 78 ? -0.185 -11.07 -4.492 1 98.88 78 MET B CA 1
ATOM 1916 C C . MET B 1 78 ? 0.851 -10.109 -3.924 1 98.88 78 MET B C 1
ATOM 1918 O O . MET B 1 78 ? 0.691 -9.602 -2.811 1 98.88 78 MET B O 1
ATOM 1922 N N . GLN B 1 79 ? 1.876 -9.812 -4.609 1 98.69 79 GLN B N 1
ATOM 1923 C CA . GLN B 1 79 ? 2.879 -8.859 -4.141 1 98.69 79 GLN B CA 1
ATOM 1924 C C . GLN B 1 79 ? 2.26 -7.488 -3.883 1 98.69 79 GLN B C 1
ATOM 1926 O O . GLN B 1 79 ? 2.568 -6.84 -2.881 1 98.69 79 GLN B O 1
ATOM 1931 N N . PHE B 1 80 ? 1.423 -7.074 -4.73 1 98.81 80 PHE B N 1
ATOM 1932 C CA . PHE B 1 80 ? 0.775 -5.777 -4.57 1 98.81 80 PHE B CA 1
ATOM 1933 C C . PHE B 1 80 ? -0.337 -5.852 -3.531 1 98.81 80 PHE B C 1
ATOM 1935 O O . PHE B 1 80 ? -0.589 -4.879 -2.816 1 98.81 80 PHE B O 1
ATOM 1942 N N . VAL B 1 81 ? -1.013 -7.008 -3.434 1 98.94 81 VAL B N 1
ATOM 1943 C CA . VAL B 1 81 ? -2.006 -7.199 -2.385 1 98.94 81 VAL B CA 1
ATOM 1944 C C . VAL B 1 81 ? -1.337 -7.105 -1.015 1 98.94 81 VAL B C 1
ATOM 1946 O O . VAL B 1 81 ? -1.89 -6.516 -0.084 1 98.94 81 VAL B O 1
ATOM 1949 N N . GLU B 1 82 ? -0.189 -7.613 -0.896 1 98.81 82 GLU B N 1
ATOM 1950 C CA . GLU B 1 82 ? 0.544 -7.543 0.364 1 98.81 82 GLU B CA 1
ATOM 1951 C C . GLU B 1 82 ? 0.88 -6.098 0.727 1 98.81 82 GLU B C 1
ATOM 1953 O O . GLU B 1 82 ? 0.749 -5.699 1.885 1 98.81 82 GLU B O 1
ATOM 1958 N N . LYS B 1 83 ? 1.335 -5.371 -0.225 1 98.75 83 LYS B N 1
ATOM 1959 C CA . LYS B 1 83 ? 1.589 -3.951 0.008 1 98.75 83 LYS B CA 1
ATOM 1960 C C . LYS B 1 83 ? 0.315 -3.227 0.432 1 98.75 83 LYS B C 1
ATOM 1962 O O . LYS B 1 83 ? 0.347 -2.371 1.319 1 98.75 83 LYS B O 1
ATOM 1967 N N . LEU B 1 84 ? -0.755 -3.561 -0.224 1 98.94 84 LEU B N 1
ATOM 1968 C CA . LEU B 1 84 ? -2.057 -2.973 0.074 1 98.94 84 LEU B CA 1
ATOM 1969 C C . LEU B 1 84 ? -2.475 -3.275 1.509 1 98.94 84 LEU B C 1
ATOM 1971 O O . LEU B 1 84 ? -2.896 -2.377 2.24 1 98.94 84 LEU B O 1
ATOM 1975 N N . VAL B 1 85 ? -2.326 -4.488 1.922 1 98.94 85 VAL B N 1
ATOM 1976 C CA . VAL B 1 85 ? -2.768 -4.93 3.242 1 98.94 85 VAL B CA 1
ATOM 1977 C C . VAL B 1 85 ? -1.862 -4.328 4.316 1 98.94 85 VAL B C 1
ATOM 1979 O O . VAL B 1 85 ? -2.334 -3.938 5.387 1 98.94 85 VAL B O 1
ATOM 1982 N N . GLU B 1 86 ? -0.602 -4.27 4.07 1 98.75 86 GLU B N 1
ATOM 1983 C CA . GLU B 1 86 ? 0.326 -3.641 5.004 1 98.75 86 GLU B CA 1
ATOM 1984 C C . GLU B 1 86 ? -0.018 -2.17 5.219 1 98.75 86 GLU B C 1
ATOM 1986 O O . GLU B 1 86 ? -0.065 -1.697 6.359 1 98.75 86 GLU B O 1
ATOM 1991 N N . ALA B 1 87 ? -0.248 -1.487 4.109 1 98.81 87 ALA B N 1
ATOM 1992 C CA . ALA B 1 87 ? -0.612 -0.076 4.199 1 98.81 87 ALA B CA 1
ATOM 1993 C C . ALA B 1 87 ? -1.959 0.099 4.895 1 98.81 87 ALA B C 1
ATOM 1995 O O . ALA B 1 87 ? -2.135 1.019 5.699 1 98.81 87 ALA B O 1
ATOM 1996 N N . ALA B 1 88 ? -2.908 -0.75 4.594 1 98.88 88 ALA B N 1
ATOM 1997 C CA . ALA B 1 88 ? -4.223 -0.689 5.227 1 98.88 88 ALA B CA 1
ATOM 1998 C C . ALA B 1 88 ? -4.121 -0.91 6.73 1 98.88 88 ALA B C 1
ATOM 2000 O O . ALA B 1 88 ? -4.816 -0.252 7.512 1 98.88 88 ALA B O 1
ATOM 2001 N N . ALA B 1 89 ? -3.309 -1.821 7.16 1 98.88 89 ALA B N 1
ATOM 2002 C CA . ALA B 1 89 ? -3.107 -2.068 8.586 1 98.88 89 ALA B CA 1
ATOM 2003 C C . ALA B 1 89 ? -2.533 -0.836 9.281 1 98.88 89 ALA B C 1
ATOM 2005 O O . ALA B 1 89 ? -2.963 -0.478 10.375 1 98.88 89 ALA B O 1
ATOM 2006 N N . GLU B 1 90 ? -1.548 -0.249 8.656 1 98.75 90 GLU B N 1
ATOM 2007 C CA . GLU B 1 90 ? -0.953 0.959 9.219 1 98.75 90 GLU B CA 1
ATOM 2008 C C . GLU B 1 90 ? -1.979 2.086 9.32 1 98.75 90 GLU B C 1
ATOM 2010 O O . GLU B 1 90 ? -2.059 2.771 10.336 1 98.75 90 GLU B O 1
ATOM 2015 N N . VAL B 1 91 ? -2.771 2.281 8.297 1 98.94 91 VAL B N 1
ATOM 2016 C CA . VAL B 1 91 ? -3.816 3.301 8.281 1 98.94 91 VAL B CA 1
ATOM 2017 C C . VAL B 1 91 ? -4.812 3.035 9.406 1 98.94 91 VAL B C 1
ATOM 2019 O O . VAL B 1 91 ? -5.199 3.955 10.125 1 98.94 91 VAL B O 1
ATOM 2022 N N . SER B 1 92 ? -5.191 1.801 9.5 1 98.75 92 SER B N 1
ATOM 2023 C CA . SER B 1 92 ? -6.125 1.399 10.547 1 98.75 92 SER B CA 1
ATOM 2024 C C . SER B 1 92 ? -5.566 1.693 11.93 1 98.75 92 SER B C 1
ATOM 2026 O O . SER B 1 92 ? -6.285 2.176 12.805 1 98.75 92 SER B O 1
ATOM 2028 N N . PHE B 1 93 ? -4.37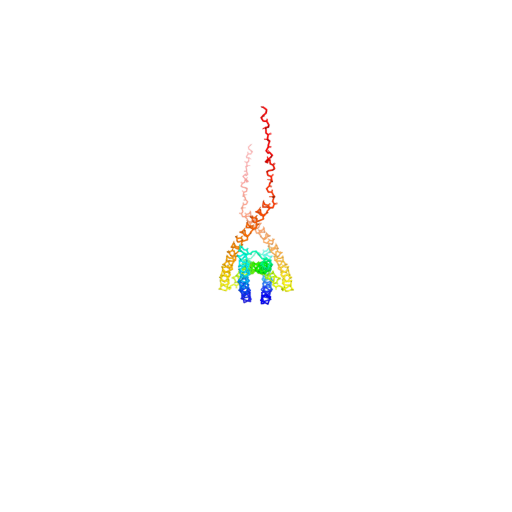9 1.458 12.133 1 98.69 93 PHE B N 1
ATOM 2029 C CA . PHE B 1 93 ? -3.723 1.74 13.398 1 98.69 93 PHE B CA 1
ATOM 2030 C C . PHE B 1 93 ? -3.713 3.238 13.688 1 98.69 93 PHE B C 1
ATOM 2032 O O . PHE B 1 93 ? -4.102 3.672 14.773 1 98.69 93 PHE B O 1
ATOM 2039 N N . LEU B 1 94 ? -3.295 3.982 12.711 1 98.56 94 LEU B N 1
ATOM 2040 C CA . LEU B 1 94 ? -3.115 5.422 12.867 1 98.56 94 LEU B CA 1
ATOM 2041 C C . LEU B 1 94 ? -4.461 6.121 13.047 1 98.56 94 LEU B C 1
ATOM 2043 O O . LEU B 1 94 ? -4.523 7.227 13.586 1 98.56 94 LEU B O 1
ATOM 2047 N N . THR B 1 95 ? -5.539 5.465 12.641 1 98.56 95 THR B N 1
ATOM 2048 C CA . THR B 1 95 ? -6.863 6.059 12.789 1 98.56 95 THR B CA 1
ATOM 2049 C C . THR B 1 95 ? -7.527 5.582 14.078 1 98.56 95 THR B C 1
ATOM 2051 O O . THR B 1 95 ? -8.672 5.938 14.359 1 98.56 95 THR B O 1
ATOM 2054 N N . GLY B 1 96 ? -6.871 4.699 14.797 1 97.69 96 GLY B N 1
ATOM 2055 C CA . GLY B 1 96 ? -7.359 4.277 16.109 1 97.69 96 GLY B CA 1
ATOM 2056 C C . GLY B 1 96 ? -8.062 2.934 16.078 1 97.69 96 GLY B C 1
ATOM 2057 O O . GLY B 1 96 ? -8.656 2.518 17.062 1 97.69 96 GLY B O 1
ATOM 2058 N N . ALA B 1 97 ? -8.086 2.279 14.961 1 97.56 97 ALA B N 1
ATOM 2059 C CA . ALA B 1 97 ? -8.695 0.957 14.844 1 97.56 97 ALA B CA 1
ATOM 2060 C C . ALA B 1 97 ? -7.664 -0.144 15.062 1 97.56 97 ALA B C 1
ATOM 2062 O O . ALA B 1 97 ? -7.434 -0.974 14.18 1 97.56 97 ALA B O 1
ATOM 2063 N N . GLU B 1 98 ? -7.176 -0.294 16.203 1 97.5 98 GLU B N 1
ATOM 2064 C CA . GLU B 1 98 ? -6.039 -1.155 16.5 1 97.5 98 GLU B CA 1
ATOM 2065 C C . GLU B 1 98 ? -6.414 -2.629 16.375 1 97.5 98 GLU B C 1
ATOM 2067 O O . GLU B 1 98 ? -5.637 -3.432 15.859 1 97.5 98 GLU B O 1
ATOM 2072 N N . GLN B 1 99 ? -7.492 -2.951 16.859 1 97.88 99 GLN B N 1
ATOM 2073 C CA . GLN B 1 99 ? -7.918 -4.348 16.812 1 97.88 99 GLN B CA 1
ATOM 2074 C C . GLN B 1 99 ? -8.039 -4.84 15.367 1 97.88 99 GLN B C 1
ATOM 2076 O O . GLN B 1 99 ? -7.625 -5.953 15.047 1 97.88 99 GLN B O 1
ATOM 2081 N N . HIS B 1 100 ? -8.617 -4.008 14.578 1 97.94 100 HIS B N 1
ATOM 2082 C CA . HIS B 1 100 ? -8.758 -4.359 13.164 1 97.94 100 HIS B CA 1
ATOM 2083 C C . HIS B 1 100 ? -7.398 -4.438 12.477 1 97.94 100 HIS B C 1
ATOM 2085 O O . HIS B 1 100 ? -7.176 -5.305 11.633 1 97.94 100 HIS B O 1
ATOM 2091 N N . SER B 1 101 ? -6.535 -3.5 12.797 1 98.44 101 SER B N 1
ATOM 2092 C CA . SER B 1 101 ? -5.168 -3.512 12.289 1 98.44 101 SER B CA 1
ATOM 2093 C C . SER B 1 101 ? -4.469 -4.828 12.609 1 98.44 101 SER B C 1
ATOM 2095 O O . SER B 1 101 ? -3.891 -5.461 11.727 1 98.44 101 SER B O 1
ATOM 2097 N N . PHE B 1 102 ? -4.605 -5.254 13.805 1 98.19 102 PHE B N 1
ATOM 2098 C CA . PHE B 1 102 ? -3.955 -6.48 14.242 1 98.19 102 PHE B CA 1
ATOM 2099 C C . PHE B 1 102 ? -4.551 -7.691 13.539 1 98.19 102 PHE B C 1
ATOM 2101 O O . PHE B 1 102 ? -3.82 -8.586 13.102 1 98.19 102 PHE B O 1
ATOM 2108 N N . ALA B 1 103 ? -5.816 -7.75 13.477 1 98.38 103 ALA B N 1
ATOM 2109 C CA . ALA B 1 103 ? -6.492 -8.859 12.812 1 98.38 103 ALA B CA 1
ATOM 2110 C C . ALA B 1 103 ? -6.059 -8.969 11.352 1 98.38 103 ALA B C 1
ATOM 2112 O O . ALA B 1 103 ? -5.82 -10.062 10.844 1 98.38 103 ALA B O 1
ATOM 2113 N N . LEU B 1 104 ? -5.992 -7.863 10.719 1 98.69 104 LEU B N 1
ATOM 2114 C CA . LEU B 1 104 ? -5.582 -7.844 9.312 1 98.69 104 LEU B CA 1
ATOM 2115 C C . LEU B 1 104 ? -4.145 -8.32 9.164 1 98.69 104 LEU B C 1
ATOM 2117 O O . LEU B 1 104 ? -3.836 -9.086 8.25 1 98.69 104 LEU B O 1
ATOM 2121 N N . SER B 1 105 ? -3.256 -7.855 9.984 1 98.69 105 SER B N 1
ATOM 2122 C CA . SER B 1 105 ? -1.86 -8.281 9.961 1 98.69 105 SER B CA 1
ATOM 2123 C C . SER B 1 105 ? -1.738 -9.789 10.164 1 98.69 105 SER B C 1
ATOM 2125 O O . SER B 1 105 ? -0.931 -10.445 9.5 1 98.69 105 SER B O 1
ATOM 2127 N N . ASN B 1 106 ? -2.516 -10.258 11.023 1 98.5 106 ASN B N 1
ATOM 2128 C CA . ASN B 1 106 ? -2.51 -11.703 11.25 1 98.5 106 ASN B CA 1
ATOM 2129 C C . ASN B 1 106 ? -2.99 -12.461 10.023 1 98.5 106 ASN B C 1
ATOM 2131 O O . ASN B 1 106 ? -2.41 -13.492 9.656 1 98.5 106 ASN B O 1
ATOM 2135 N N . ALA B 1 107 ? -4.066 -11.977 9.5 1 98.62 107 ALA B N 1
ATOM 2136 C CA . ALA B 1 107 ? -4.574 -12.602 8.281 1 98.62 107 ALA B CA 1
ATOM 2137 C C . ALA B 1 107 ? -3.521 -12.578 7.176 1 98.62 107 ALA B C 1
ATOM 2139 O O . ALA B 1 107 ? -3.383 -13.547 6.422 1 98.62 107 ALA B O 1
ATOM 2140 N N . ALA B 1 108 ? -2.844 -11.516 7.035 1 98.81 108 ALA B N 1
ATOM 2141 C CA . ALA B 1 108 ? -1.775 -11.398 6.043 1 98.81 108 ALA B CA 1
ATOM 2142 C C . ALA B 1 108 ? -0.69 -12.445 6.285 1 98.81 108 ALA B C 1
ATOM 2144 O O . ALA B 1 108 ? -0.2 -13.07 5.34 1 98.81 108 ALA B O 1
ATOM 2145 N N . HIS B 1 109 ? -0.318 -12.594 7.512 1 98.5 109 HIS B N 1
ATOM 2146 C CA . HIS B 1 109 ? 0.691 -13.586 7.871 1 98.5 109 HIS B CA 1
ATOM 2147 C C . HIS B 1 109 ? 0.225 -14.992 7.527 1 98.5 109 HIS B C 1
ATOM 2149 O O . HIS B 1 109 ? 0.999 -15.797 6.996 1 98.5 109 HIS B O 1
ATOM 2155 N N . ASP B 1 110 ? -0.987 -15.305 7.824 1 98.62 110 ASP B N 1
ATOM 2156 C CA . ASP B 1 110 ? -1.557 -16.609 7.527 1 98.62 110 ASP B CA 1
ATOM 2157 C C . ASP B 1 110 ? -1.594 -16.875 6.023 1 98.62 110 ASP B C 1
ATOM 2159 O O . ASP B 1 110 ? -1.244 -17.953 5.562 1 98.62 110 ASP B O 1
ATOM 2163 N N . ALA B 1 111 ? -2.064 -15.914 5.309 1 98.75 111 ALA B N 1
ATOM 2164 C CA . ALA B 1 111 ? -2.111 -16.047 3.855 1 98.75 111 ALA B CA 1
ATOM 2165 C C . ALA B 1 111 ? -0.718 -16.281 3.279 1 98.75 111 ALA B C 1
ATOM 2167 O O . ALA B 1 111 ? -0.535 -17.125 2.398 1 98.75 111 ALA B O 1
ATOM 2168 N N . LYS B 1 112 ? 0.211 -15.555 3.727 1 98.56 112 LYS B N 1
ATOM 2169 C CA . LYS B 1 112 ? 1.591 -15.711 3.275 1 98.56 112 LYS B CA 1
ATOM 2170 C C . LYS B 1 112 ? 2.098 -17.125 3.531 1 98.56 112 LYS B C 1
ATOM 2172 O O . LYS B 1 112 ? 2.766 -17.719 2.678 1 98.56 112 LYS B O 1
ATOM 2177 N N . ARG B 1 113 ? 1.815 -17.625 4.676 1 98.62 113 ARG B N 1
ATOM 2178 C CA . ARG B 1 113 ? 2.219 -18.984 5.023 1 98.62 113 ARG B CA 1
ATOM 2179 C C . ARG B 1 113 ? 1.571 -20 4.094 1 98.62 113 ARG B C 1
ATOM 2181 O O . ARG B 1 113 ? 2.24 -20.906 3.604 1 98.62 113 ARG B O 1
ATOM 2188 N N . GLN B 1 114 ? 0.34 -19.828 3.926 1 98.56 114 GLN B N 1
ATOM 2189 C CA . GLN B 1 114 ? -0.4 -20.734 3.051 1 98.56 114 GLN B CA 1
ATOM 2190 C C . GLN B 1 114 ? 0.177 -20.719 1.638 1 98.56 114 GLN B C 1
ATOM 2192 O O . GLN B 1 114 ? 0.356 -21.781 1.028 1 98.56 114 GLN B O 1
ATOM 2197 N N . ILE B 1 115 ? 0.447 -19.594 1.115 1 98.81 115 ILE B N 1
ATOM 2198 C CA . ILE B 1 115 ? 0.957 -19.453 -0.244 1 98.81 115 ILE B CA 1
ATOM 2199 C C . ILE B 1 115 ? 2.354 -20.062 -0.338 1 98.81 115 ILE B C 1
ATOM 2201 O O . ILE B 1 115 ? 2.67 -20.75 -1.308 1 98.81 115 ILE B O 1
ATOM 2205 N N . ALA B 1 116 ? 3.104 -19.859 0.686 1 98.56 116 ALA B N 1
ATOM 2206 C CA . ALA B 1 116 ? 4.441 -20.453 0.719 1 98.56 116 ALA B CA 1
ATOM 2207 C C . ALA B 1 116 ? 4.375 -21.969 0.654 1 98.56 116 ALA B C 1
ATOM 2209 O O . ALA B 1 116 ? 5.184 -22.609 -0.031 1 98.56 116 ALA B O 1
ATOM 2210 N N . GLU B 1 117 ? 3.496 -22.531 1.349 1 98.56 117 GLU B N 1
ATOM 2211 C CA . GLU B 1 117 ? 3.316 -23.984 1.346 1 98.56 117 GLU B CA 1
ATOM 2212 C C . GLU B 1 117 ? 2.924 -24.484 -0.04 1 98.56 117 GLU B C 1
ATOM 2214 O O . GLU B 1 117 ? 3.426 -25.516 -0.498 1 98.56 117 GLU B O 1
ATOM 2219 N N . GLU B 1 118 ? 2.012 -23.781 -0.643 1 98.69 118 GLU B N 1
ATOM 2220 C CA . GLU B 1 118 ? 1.583 -24.141 -1.989 1 98.69 118 GLU B CA 1
ATOM 2221 C C . GLU B 1 118 ? 2.746 -24.078 -2.975 1 98.69 118 GLU B C 1
ATOM 2223 O O . GLU B 1 118 ? 2.922 -24.984 -3.793 1 98.69 118 GLU B O 1
ATOM 2228 N N . LEU B 1 119 ? 3.482 -23.047 -2.861 1 98.56 119 LEU B N 1
ATOM 2229 C CA . LEU B 1 119 ? 4.59 -22.859 -3.793 1 98.56 119 LEU B CA 1
ATOM 2230 C C . LEU B 1 119 ? 5.676 -23.906 -3.555 1 98.56 119 LEU B C 1
ATOM 2232 O O . LEU B 1 119 ? 6.332 -24.359 -4.5 1 98.56 119 LEU B O 1
ATOM 2236 N N . GLU B 1 120 ? 5.805 -24.359 -2.344 1 98.56 120 GLU B N 1
ATOM 2237 C CA . GLU B 1 120 ? 6.758 -25.422 -2.031 1 98.56 120 GLU B CA 1
ATOM 2238 C C . GLU B 1 120 ? 6.34 -26.734 -2.666 1 98.56 120 GLU B C 1
ATOM 2240 O O . GLU B 1 120 ? 7.176 -27.469 -3.199 1 98.56 120 GLU B O 1
ATOM 2245 N N . LYS B 1 121 ? 5.074 -27.062 -2.562 1 98.69 121 LYS B N 1
ATOM 2246 C CA . LYS B 1 121 ? 4.555 -28.266 -3.211 1 98.69 121 LYS B CA 1
ATOM 2247 C C . LYS B 1 121 ? 4.781 -28.219 -4.719 1 98.69 121 LYS B C 1
ATOM 2249 O O . LYS B 1 121 ? 5.109 -29.234 -5.336 1 98.69 121 LYS B O 1
ATOM 2254 N N . ASN B 1 122 ? 4.574 -27 -5.277 1 98.69 122 ASN B N 1
ATOM 2255 C CA . ASN B 1 122 ? 4.816 -26.828 -6.707 1 98.69 122 ASN B CA 1
ATOM 2256 C C . ASN B 1 122 ? 6.277 -27.094 -7.059 1 98.69 122 ASN B C 1
ATOM 2258 O O . ASN B 1 122 ? 6.566 -27.766 -8.055 1 98.69 122 ASN B O 1
ATOM 2262 N N . LYS B 1 123 ? 7.168 -26.609 -6.273 1 98.38 123 LYS B N 1
ATOM 2263 C CA . LYS B 1 123 ? 8.594 -26.812 -6.508 1 98.38 123 LYS B CA 1
ATOM 2264 C C . LYS B 1 123 ? 8.961 -28.297 -6.449 1 98.38 123 LYS B C 1
ATOM 2266 O O . LYS B 1 123 ? 9.805 -28.766 -7.215 1 98.38 123 LYS B O 1
ATOM 2271 N N . GLN B 1 124 ? 8.375 -29.047 -5.594 1 98.12 124 GLN B N 1
ATOM 2272 C CA . GLN B 1 124 ? 8.656 -30.469 -5.457 1 98.12 124 GLN B CA 1
ATOM 2273 C C . GLN B 1 124 ? 8.281 -31.234 -6.727 1 98.12 124 GLN B C 1
ATOM 2275 O O . GLN B 1 124 ? 9.07 -32.031 -7.23 1 98.12 124 GLN B O 1
ATOM 2280 N N . VAL B 1 125 ? 7.137 -30.922 -7.195 1 98.12 125 VAL B N 1
ATOM 2281 C CA . VAL B 1 125 ? 6.68 -31.625 -8.383 1 98.12 125 VAL B CA 1
ATOM 2282 C C . VAL B 1 125 ? 7.527 -31.219 -9.586 1 98.12 125 VAL B C 1
ATOM 2284 O O . VAL B 1 125 ? 7.805 -32.031 -10.469 1 98.12 125 VAL B O 1
ATOM 2287 N N . GLU B 1 126 ? 7.973 -29.938 -9.609 1 97.5 126 GLU B N 1
ATOM 2288 C CA . GLU B 1 126 ? 8.836 -29.469 -10.688 1 97.5 126 GLU B CA 1
ATOM 2289 C C . GLU B 1 126 ? 10.188 -30.172 -10.664 1 97.5 126 GLU B C 1
ATOM 2291 O O . GLU B 1 126 ? 10.734 -30.5 -11.711 1 97.5 126 GLU B O 1
ATOM 2296 N N . THR B 1 127 ? 10.648 -30.375 -9.484 1 98 127 THR B N 1
ATOM 2297 C CA . THR B 1 127 ? 11.93 -31.062 -9.344 1 98 127 THR B CA 1
ATOM 2298 C C . THR B 1 127 ? 11.828 -32.5 -9.852 1 98 127 THR B C 1
ATOM 2300 O O . THR B 1 127 ? 12.719 -32.969 -10.555 1 98 127 THR B O 1
ATOM 2303 N N . GLU B 1 128 ? 10.75 -33.156 -9.531 1 97 128 GLU B N 1
ATOM 2304 C CA . GLU B 1 128 ? 10.508 -34.5 -10.016 1 97 128 GLU B CA 1
ATOM 2305 C C . GLU B 1 128 ? 10.422 -34.531 -11.539 1 97 128 GLU B C 1
ATOM 2307 O O . GLU B 1 128 ? 11.023 -35.406 -12.18 1 97 128 GLU B O 1
ATOM 2312 N N . LEU B 1 129 ? 9.711 -33.625 -12.117 1 98.12 129 LEU B N 1
ATOM 2313 C CA . LEU B 1 129 ? 9.555 -33.562 -13.562 1 98.12 129 LEU B CA 1
ATOM 2314 C C . LEU B 1 129 ? 10.906 -33.344 -14.242 1 98.12 129 LEU B C 1
ATOM 2316 O O . LEU B 1 129 ? 11.211 -34 -15.25 1 98.12 129 LEU B O 1
ATOM 2320 N N . ARG B 1 130 ? 11.68 -32.469 -13.695 1 97.19 130 ARG B N 1
ATOM 2321 C CA . ARG B 1 130 ? 12.992 -32.188 -14.273 1 97.19 130 ARG B CA 1
ATOM 2322 C C . ARG B 1 130 ? 13.891 -33.406 -14.242 1 97.19 130 ARG B C 1
ATOM 2324 O O . ARG B 1 130 ? 14.633 -33.656 -15.195 1 97.19 130 ARG B O 1
ATOM 2331 N N . GLY B 1 131 ? 13.805 -34.125 -13.188 1 96.88 131 GLY B N 1
ATOM 2332 C CA . GLY B 1 131 ? 14.57 -35.375 -13.109 1 96.88 131 GLY B CA 1
ATOM 2333 C C . GLY B 1 131 ? 14.164 -36.375 -14.156 1 96.88 131 GLY B C 1
ATOM 2334 O O . GLY B 1 131 ? 15.016 -37 -14.797 1 96.88 131 GLY B O 1
ATOM 2335 N N . LEU B 1 132 ? 12.93 -36.562 -14.273 1 96.12 132 LEU B N 1
ATOM 2336 C CA . LEU B 1 132 ? 12.406 -37.5 -15.25 1 96.12 132 LEU B CA 1
ATOM 2337 C C . LEU B 1 132 ? 12.758 -37.062 -16.672 1 96.12 132 LEU B C 1
ATOM 2339 O O . LEU B 1 132 ? 13.102 -37.906 -17.516 1 96.12 132 LEU B O 1
ATOM 2343 N N . GLN B 1 133 ? 12.688 -35.75 -16.969 1 95.38 133 GLN B N 1
ATOM 2344 C CA . GLN B 1 133 ? 13.039 -35.219 -18.281 1 95.38 133 GLN B CA 1
ATOM 2345 C C . GLN B 1 133 ? 14.5 -35.5 -18.609 1 95.38 133 GLN B C 1
ATOM 2347 O O . GLN B 1 133 ? 14.836 -35.875 -19.75 1 95.38 133 GLN B O 1
ATOM 2352 N N . ALA B 1 134 ? 15.312 -35.375 -17.609 1 95.69 134 ALA B N 1
ATOM 2353 C CA . ALA B 1 134 ? 16.734 -35.688 -17.797 1 95.69 134 ALA B CA 1
ATOM 2354 C C . ALA B 1 134 ? 16.938 -37.156 -18.141 1 95.69 134 ALA B C 1
ATOM 2356 O O . ALA B 1 134 ? 17.766 -37.5 -19 1 95.69 134 ALA B O 1
ATOM 2357 N N . LYS B 1 135 ? 16.25 -38.031 -17.547 1 94.56 135 LYS B N 1
ATOM 2358 C CA . LYS B 1 135 ? 16.344 -39.469 -17.812 1 94.56 135 LYS B CA 1
ATOM 2359 C C . LYS B 1 135 ? 15.922 -39.812 -19.25 1 94.56 135 LYS B C 1
ATOM 2361 O O . LYS B 1 135 ? 16.562 -40.594 -19.922 1 94.56 135 LYS B O 1
ATOM 2366 N N . VAL B 1 136 ? 14.891 -39.156 -19.625 1 92.56 136 VAL B N 1
ATOM 2367 C CA . VAL B 1 136 ? 14.383 -39.375 -20.969 1 92.56 136 VAL B CA 1
ATOM 2368 C C . VAL B 1 136 ? 15.414 -38.938 -22 1 92.56 136 VAL B C 1
ATOM 2370 O O . VAL B 1 136 ? 15.656 -39.625 -22.984 1 92.56 136 VAL B O 1
ATOM 2373 N N . ILE B 1 137 ? 16.031 -37.844 -21.75 1 91.94 137 ILE B N 1
ATOM 2374 C CA . ILE B 1 137 ? 17.047 -37.312 -22.672 1 91.94 137 ILE B CA 1
ATOM 2375 C C . ILE B 1 137 ? 18.234 -38.25 -22.734 1 91.94 137 ILE B C 1
ATOM 2377 O O . ILE B 1 137 ? 18.734 -38.562 -23.812 1 91.94 137 ILE B O 1
ATOM 2381 N N . ARG B 1 138 ? 18.688 -38.781 -21.609 1 92.75 138 ARG B N 1
ATOM 2382 C CA . ARG B 1 138 ? 19.812 -39.688 -21.547 1 92.75 138 ARG B CA 1
ATOM 2383 C C . ARG B 1 138 ? 19.516 -40.969 -22.297 1 92.75 138 ARG B C 1
ATOM 2385 O O . ARG B 1 138 ? 20.375 -41.5 -23.016 1 92.75 138 ARG B O 1
ATOM 2392 N N . LYS B 1 139 ? 18.359 -41.469 -22.141 1 91.12 139 LYS B N 1
ATOM 2393 C CA . LYS B 1 139 ? 17.969 -42.719 -22.812 1 91.12 139 LYS B CA 1
ATOM 2394 C C . LYS B 1 139 ? 17.922 -42.531 -24.328 1 91.12 139 LYS B C 1
ATOM 2396 O O . LYS B 1 139 ? 18.375 -43.375 -25.078 1 91.12 139 LYS B O 1
ATOM 2401 N N . THR B 1 140 ? 17.422 -41.375 -24.703 1 86.81 140 THR B N 1
ATOM 2402 C CA . THR B 1 140 ? 17.328 -41.094 -26.125 1 86.81 140 THR B CA 1
ATOM 2403 C C . THR B 1 140 ? 18.703 -40.938 -26.75 1 86.81 140 THR B C 1
ATOM 2405 O O . THR B 1 140 ? 18.953 -41.406 -27.859 1 86.81 140 THR B O 1
ATOM 2408 N N . GLU B 1 141 ? 19.578 -40.312 -26.016 1 87.75 141 GLU B N 1
ATOM 2409 C CA . GLU B 1 141 ? 20.953 -40.125 -26.5 1 87.75 141 GLU B CA 1
ATOM 2410 C C . GLU B 1 141 ? 21.672 -41.469 -26.625 1 87.75 141 GLU B C 1
ATOM 2412 O O . GLU B 1 141 ? 22.438 -41.688 -27.562 1 87.75 141 GLU B O 1
ATOM 2417 N N . THR B 1 142 ? 21.469 -42.344 -25.734 1 86.94 142 THR B N 1
ATOM 2418 C CA . THR B 1 142 ? 22.109 -43.656 -25.734 1 86.94 142 THR B CA 1
ATOM 2419 C C . THR B 1 142 ? 21.562 -44.5 -26.875 1 86.94 142 THR B C 1
ATOM 2421 O O . THR B 1 142 ? 22.328 -45.219 -27.531 1 86.94 142 THR B O 1
ATOM 2424 N N . GLU B 1 143 ? 20.328 -44.438 -27.141 1 84.88 143 GLU B N 1
ATOM 2425 C CA . GLU B 1 143 ? 19.719 -45.219 -28.219 1 84.88 143 GLU B CA 1
ATOM 2426 C C . GLU B 1 143 ? 20.172 -44.719 -29.594 1 84.88 143 GLU B C 1
ATOM 2428 O O . GLU B 1 143 ? 20.344 -45.5 -30.516 1 84.88 143 GLU B O 1
ATOM 2433 N N . GLU B 1 144 ? 20.359 -43.469 -29.672 1 79.44 144 GLU B N 1
ATOM 2434 C CA . GLU B 1 144 ? 20.797 -42.906 -30.938 1 79.44 144 GLU B CA 1
ATOM 2435 C C . GLU B 1 144 ? 22.266 -43.219 -31.219 1 79.44 144 GLU B C 1
ATOM 2437 O O . GLU B 1 144 ? 22.656 -43.438 -32.375 1 79.44 144 GLU B O 1
ATOM 2442 N N . THR B 1 145 ? 23.047 -43.219 -30.234 1 80.56 145 THR B N 1
ATOM 2443 C CA . THR B 1 145 ? 24.453 -43.562 -30.375 1 80.56 145 THR B CA 1
ATOM 2444 C C . THR B 1 145 ? 24.609 -45.062 -30.734 1 80.56 145 THR B C 1
ATOM 2446 O O . THR B 1 145 ? 25.453 -45.406 -31.547 1 80.56 145 THR B O 1
ATOM 2449 N N . GLN B 1 146 ? 23.859 -45.906 -30.266 1 78.81 146 GLN B N 1
ATOM 2450 C CA . GLN B 1 146 ? 23.906 -47.344 -30.547 1 78.81 146 GLN B CA 1
ATOM 2451 C C . GLN B 1 146 ? 23.422 -47.656 -31.953 1 78.81 146 GLN B C 1
ATOM 2453 O O . GLN B 1 146 ? 23.969 -48.531 -32.625 1 78.81 146 GLN B O 1
ATOM 2458 N N . GLU B 1 147 ? 22.484 -47 -32.438 1 73.94 147 GLU B N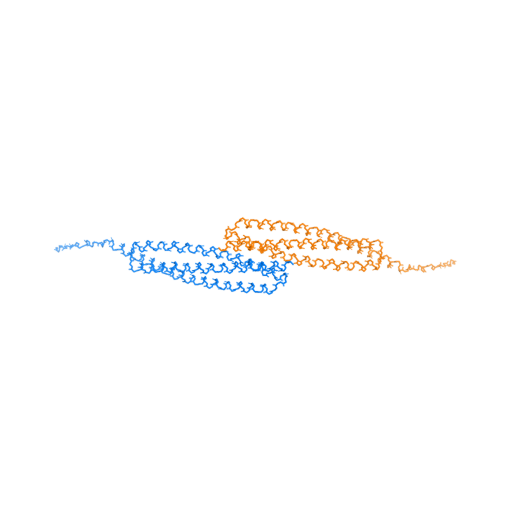 1
ATOM 2459 C CA . GLU B 1 147 ? 21.984 -47.188 -33.781 1 73.94 147 GLU B CA 1
ATOM 2460 C C . GLU B 1 147 ? 23.016 -46.719 -34.812 1 73.94 147 GLU B C 1
ATOM 2462 O O . GLU B 1 147 ? 23.172 -47.344 -35.875 1 73.94 147 GLU B O 1
ATOM 2467 N N . THR B 1 148 ? 23.766 -45.656 -34.594 1 74.19 148 THR B N 1
ATOM 2468 C CA . THR B 1 148 ? 24.781 -45.156 -35.5 1 74.19 148 THR B CA 1
ATOM 2469 C C . THR B 1 148 ? 26 -46.094 -35.531 1 74.19 148 THR B C 1
ATOM 2471 O O . THR B 1 148 ? 26.641 -46.25 -36.562 1 74.19 148 THR B O 1
ATOM 2474 N N . GLU B 1 149 ? 26.391 -46.719 -34.5 1 71.12 149 GLU B N 1
ATOM 2475 C CA . GLU B 1 149 ? 27.5 -47.656 -34.469 1 71.12 149 GLU B CA 1
ATOM 2476 C C . GLU B 1 149 ? 27.156 -48.969 -35.156 1 71.12 149 GLU B C 1
ATOM 2478 O O . GLU B 1 149 ? 28.016 -49.562 -35.812 1 71.12 149 GLU B O 1
ATOM 2483 N N . ILE B 1 150 ? 26 -49.438 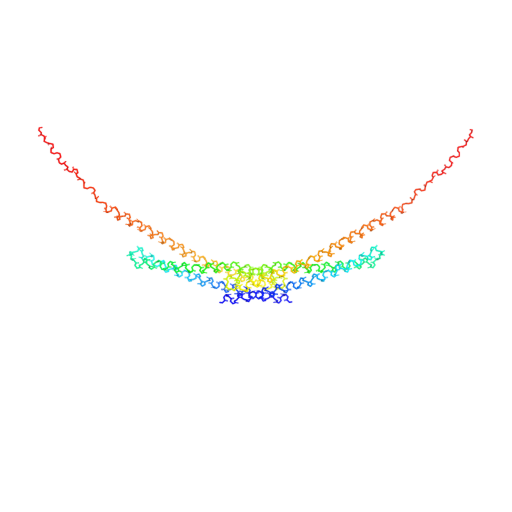-35.156 1 63.38 150 ILE B N 1
ATOM 2484 C CA . ILE B 1 150 ? 25.594 -50.688 -35.844 1 63.38 150 ILE B CA 1
ATOM 2485 C C . ILE B 1 150 ? 25.5 -50.406 -37.344 1 63.38 150 ILE B C 1
ATOM 2487 O O . ILE B 1 150 ? 25.703 -51.312 -38.156 1 63.38 150 ILE B O 1
ATOM 2491 N N . ALA B 1 151 ? 25.156 -49.188 -37.812 1 62.59 151 ALA B N 1
ATOM 2492 C CA . ALA B 1 151 ? 25.031 -48.906 -39.219 1 62.59 151 ALA B CA 1
ATOM 2493 C C . ALA B 1 151 ? 26.406 -48.719 -39.875 1 62.59 151 ALA B C 1
ATOM 2495 O O . ALA B 1 151 ? 26.5 -48.625 -41.094 1 62.59 151 ALA B O 1
ATOM 2496 N N . ILE B 1 152 ? 27.453 -48.719 -39.219 1 60.09 152 ILE B N 1
ATOM 2497 C CA . ILE B 1 152 ? 28.766 -48.656 -39.844 1 60.09 152 ILE B CA 1
ATOM 2498 C C . ILE B 1 152 ? 29.25 -50.062 -40.188 1 60.09 152 ILE B C 1
ATOM 2500 O O . ILE B 1 152 ? 29.406 -50.875 -39.281 1 60.09 152 ILE B O 1
ATOM 2504 N N . PRO B 1 153 ? 29.156 -50.625 -41.469 1 57.56 153 PRO B N 1
ATOM 2505 C CA . PRO B 1 153 ? 29.625 -51.938 -41.906 1 57.56 153 PRO B CA 1
ATOM 2506 C C . PRO B 1 153 ? 31.047 -52.25 -41.406 1 57.56 153 PRO B C 1
ATOM 2508 O O . PRO B 1 153 ? 31.844 -51.312 -41.25 1 57.56 153 PRO B O 1
ATOM 2511 N N . ASP B 1 154 ? 31.25 -53.344 -40.656 1 55.41 154 ASP B N 1
ATOM 2512 C CA . ASP B 1 154 ? 32.562 -53.844 -40.281 1 55.41 154 ASP B CA 1
ATOM 2513 C C . ASP B 1 154 ? 33.562 -53.688 -41.438 1 55.41 154 ASP B C 1
ATOM 2515 O O . ASP B 1 154 ? 33.188 -53.938 -42.594 1 55.41 154 ASP B O 1
ATOM 2519 N N . PRO B 1 155 ? 34.5 -52.938 -41.406 1 54.22 155 PRO B N 1
ATOM 2520 C CA . PRO B 1 155 ? 35.469 -53 -42.531 1 54.22 155 PRO B CA 1
ATOM 2521 C C . PRO B 1 155 ? 35.812 -54.438 -42.906 1 54.22 155 PRO B C 1
ATOM 2523 O O . PRO B 1 155 ? 36 -55.281 -42.031 1 54.22 155 PRO B O 1
ATOM 2526 N N . VAL B 1 156 ? 35.219 -55.062 -43.906 1 51.28 156 VAL B N 1
ATOM 2527 C CA . VAL B 1 156 ? 35.656 -56.312 -44.531 1 51.28 156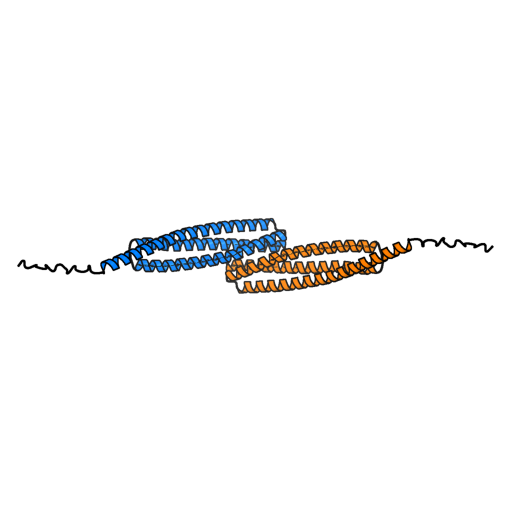 VAL B CA 1
ATOM 2528 C C . VAL B 1 156 ? 37.188 -56.375 -44.5 1 51.28 156 VAL B C 1
ATOM 2530 O O . VAL B 1 156 ? 37.875 -55.438 -44.906 1 51.28 156 VAL B O 1
ATOM 2533 N N . ASP B 1 157 ? 37.781 -57.062 -43.469 1 47.91 157 ASP B N 1
ATOM 2534 C CA . ASP B 1 157 ? 39.188 -57.469 -43.469 1 47.91 157 ASP B CA 1
ATOM 2535 C C . ASP B 1 157 ? 39.594 -58.062 -44.812 1 47.91 157 ASP B C 1
ATOM 2537 O O . ASP B 1 157 ? 39.188 -59.156 -45.156 1 47.91 157 ASP B O 1
ATOM 2541 N N . GLU B 1 158 ? 39.688 -57.312 -45.906 1 43.75 158 GLU B N 1
ATOM 2542 C CA . GLU B 1 158 ? 40.219 -57.75 -47.188 1 43.75 158 GLU B CA 1
ATOM 2543 C C . GLU B 1 158 ? 41.594 -58.406 -47 1 43.75 158 GLU B C 1
ATOM 2545 O O . GLU B 1 158 ? 42.281 -58.656 -48 1 43.75 158 GLU B O 1
ATOM 2550 N N . GLN B 1 159 ? 42.156 -58.375 -45.812 1 41.69 159 GLN B N 1
ATOM 2551 C CA . GLN B 1 159 ? 43.562 -58.75 -45.875 1 41.69 159 GLN B CA 1
ATOM 2552 C C . GLN B 1 159 ? 43.75 -60.219 -46.156 1 41.69 159 GLN B C 1
ATOM 2554 O O . GLN B 1 159 ? 44.844 -60.75 -46.031 1 41.69 159 GLN B O 1
ATOM 2559 N N . GLY B 1 160 ? 42.656 -61.031 -46.312 1 39.03 160 GLY B N 1
ATOM 2560 C CA . GLY B 1 160 ? 43.062 -62.438 -46.406 1 39.03 160 GLY B CA 1
ATOM 2561 C C . GLY B 1 160 ? 43.906 -62.719 -47.625 1 39.03 160 GLY B C 1
ATOM 2562 O O . GLY B 1 160 ? 43.5 -63.469 -48.5 1 39.03 160 GLY B O 1
ATOM 2563 N N . GLN B 1 161 ? 44.594 -61.688 -48.188 1 33.84 161 GLN B N 1
ATOM 2564 C CA . GLN B 1 161 ? 45.406 -62.094 -49.312 1 33.84 161 GLN B CA 1
ATOM 2565 C C . GLN B 1 161 ? 46.438 -63.156 -48.906 1 33.84 161 GLN B C 1
ATOM 2567 O O . GLN B 1 161 ? 47.219 -62.906 -47.969 1 33.84 161 GLN B O 1
ATOM 2572 N N . HIS B 1 162 ? 46.094 -64.438 -49.031 1 38.75 162 HIS B N 1
ATOM 2573 C CA . HIS B 1 162 ? 46.906 -65.625 -49 1 38.75 162 HIS B CA 1
ATOM 2574 C C . HIS B 1 162 ? 48.25 -65.438 -49.719 1 38.75 162 HIS B C 1
ATOM 2576 O O . HIS B 1 162 ? 48.25 -65.312 -50.969 1 38.75 162 HIS B O 1
ATOM 2582 N N . ILE B 1 163 ? 49.125 -64.562 -49.219 1 37.5 163 ILE B N 1
ATOM 2583 C CA . ILE B 1 163 ? 50.5 -64.562 -49.75 1 37.5 163 ILE B CA 1
ATOM 2584 C C . ILE B 1 163 ? 51.031 -66 -49.844 1 37.5 163 ILE B C 1
ATOM 2586 O O . ILE B 1 163 ? 51.188 -66.688 -48.812 1 37.5 163 ILE B O 1
ATOM 2590 N N . MET B 1 164 ? 50.594 -66.75 -50.875 1 37 164 MET B N 1
ATOM 2591 C CA . MET B 1 164 ? 51.188 -68 -51.312 1 37 164 MET B CA 1
ATOM 2592 C C . MET B 1 164 ? 52.719 -67.812 -51.469 1 37 164 MET B C 1
ATOM 2594 O O . MET B 1 164 ? 53.188 -67.062 -52.281 1 37 164 MET B O 1
ATOM 2598 N N . HIS B 1 165 ? 53.375 -67.5 -50.344 1 32.5 165 HIS B N 1
ATOM 2599 C CA . HIS B 1 165 ? 54.812 -67.625 -50.438 1 32.5 165 HIS B CA 1
ATOM 2600 C C . HIS B 1 165 ? 55.219 -68.938 -51.094 1 32.5 165 HIS B C 1
ATOM 2602 O O . HIS B 1 165 ? 54.812 -70 -50.625 1 32.5 165 HIS B O 1
ATOM 2608 N N . ASN B 1 166 ? 55.281 -68.938 -52.469 1 32.72 166 ASN B N 1
ATOM 2609 C CA . ASN B 1 166 ? 55.969 -69.938 -53.281 1 32.72 166 ASN B CA 1
ATOM 2610 C C . ASN B 1 166 ? 57.344 -70.25 -52.688 1 32.72 166 ASN B C 1
ATOM 2612 O O . ASN B 1 166 ? 58.188 -69.375 -52.562 1 32.72 166 ASN B O 1
ATOM 2616 N N . ASN B 1 167 ? 57.406 -70.875 -51.594 1 33.47 167 ASN B N 1
ATOM 2617 C CA . ASN B 1 167 ? 58.625 -71.562 -51.219 1 33.47 167 ASN B CA 1
ATOM 2618 C C . ASN B 1 167 ? 59.25 -72.25 -52.406 1 33.47 167 ASN B C 1
ATOM 2620 O O . ASN B 1 167 ? 58.656 -73.25 -52.938 1 33.47 167 ASN B O 1
ATOM 2624 N N . PHE B 1 168 ? 59.844 -71.438 -53.281 1 28.78 168 PHE B N 1
ATOM 2625 C CA . PHE B 1 168 ? 60.906 -72.125 -54.031 1 28.78 168 PHE B CA 1
ATOM 2626 C C . PHE B 1 168 ? 62.031 -72.5 -53.125 1 28.78 168 PHE B C 1
ATOM 2628 O O . PHE B 1 168 ? 62.312 -71.812 -52.125 1 28.78 168 PHE B O 1
#

Secondary structure (DSSP, 8-state):
-HHHHHHHHHHHHHHHHHHHHHHHHHHHHHHHHHHHHHHHHHHHHHH---HHHHHHHHHHHHHHHHHHHHHHHHHHHHHHHHHHHHHHHHHHHHTT-HHHHHHHHHHHHHHHHHHHHHHHHHHHHHHHHHHHHHHHHHHHHHHHHHHHHHTS-----TT---------/-HHHHHHHHHHHHHHHHHHHHHHHHHHHHHHHHHHHHHHHHHHHHHH---HHHHHHHHHHHHHHHHHHHHHHHHHHHHHHHHHHHHHHHHHHHHTT-HHHHHHHHHHHHHHHHHHHHHHHHHHHHHHHHHHHHHHHHHHHHHHHHHHHHHTS-----TT---------

Radius of gyration: 41.91 Å; Cα contacts (8 Å, |Δi|>4): 300; chains: 2; bounding box: 76×153×101 Å

pLDDT: mean 90.48, std 17.48, range [28.22, 98.94]

Foldseek 3Di:
DLLVVLLVLLVVLLVVLVVLLVVLLVLLVQLLVLLVVLLVLLVVCLVDPDPVSVVVNVVSVVSNVVSVVSNVVSVVVNVVSLVSLLVSLVSNVVSPNNVSSVVSVVSSVVSVVSSVVSVVVSVVSVVVSVVSVVSSVVVVVVVVVVVVVVPPPDPPPVPPPPPPPPPD/DLLVVLLVLLVVLLVVLVVLLVQLLVLLVQLLVLLVVLLVLLVVCLVDPDPVSVVVNVVSVVSNVVSVVSNVVSVVVNVVSLVSLLVSLVSNVVSPNNVSSVVSVVSSVVSVVSSVVSVVVSVVSVVVSVVSVVVSVVVVVVVVVVVVVVPPPDPPPVVPPPPPPPPD

Solvent-accessible surface area (backbone atoms only — not comparable to full-atom values): 17415 Å² total; per-residue (Å²): 107,64,42,60,44,32,51,49,30,42,51,29,37,49,48,47,45,52,51,48,46,51,49,43,50,53,31,45,52,53,23,47,51,32,46,48,54,35,44,54,46,49,57,46,48,69,74,46,88,49,68,68,55,51,53,49,43,53,53,32,48,53,51,24,49,53,33,42,50,54,33,50,53,45,54,55,43,45,57,32,43,51,47,21,39,54,22,33,26,51,39,15,40,75,47,66,36,47,69,60,16,51,52,47,53,50,50,50,52,51,45,52,53,53,50,50,53,48,53,49,56,47,50,52,55,49,54,52,44,52,52,52,52,51,51,48,51,54,52,52,53,52,53,52,55,52,53,57,59,67,69,50,74,72,77,78,77,70,68,77,66,77,77,75,75,76,80,123,107,64,42,61,43,32,51,48,30,42,50,28,37,50,50,46,46,53,52,50,48,50,49,41,51,52,33,45,52,53,23,46,48,31,46,48,54,34,46,56,46,51,57,46,47,70,74,48,88,48,70,68,54,53,54,49,41,52,53,32,50,52,51,26,50,53,31,43,52,55,33,49,54,43,54,57,44,45,57,34,44,49,47,21,39,53,21,32,25,50,39,15,39,74,47,68,36,49,69,60,18,50,52,48,52,50,50,52,52,51,46,51,51,53,51,51,53,49,52,49,55,47,49,52,54,50,52,52,44,52,52,52,52,52,50,46,51,52,52,52,53,53,54,52,53,54,54,56,60,67,68,53,75,72,77,77,78,72,69,76,66,77,76,74,73,75,79,120

Organism: NCBI:txid197152

Sequence (336 aa):
MLKHSSYNTVDSALQILLLTAAAISEASQKYRECVGNEVIVLNQELEVKSLELNDLSIALRVEAKEADSRLQDLVLLMQFVEKLVEAAAEVSFLTGAEQHSFALSNAAHDAKRQIAEELEKNKQVETELRGLQAKVIRKTETEETQETEIAIPDPVDEQGQHIMHNNFMLKHSSYNTVDSALQILLLTAAAISEASQKYRECVGNEVIVLNQELEVKSLELNDLSIALRVEAKEADSRLQDLVLLMQFVEKLVEAAAEVSFLTGAEQHSFALSNAAHDAKRQIAEELEKNKQVETELRGLQAKVIRKTETEETQETEIAIPDPVDEQGQHIMHNNF

Nearest PDB structures (foldseek):
  6jx6-assembly1_C  TM=9.524E-01  e=5.347E-05  Homo sapiens
  6jx6-assembly1_A  TM=9.288E-01  e=1.154E-04  Homo sapiens
  4tx5-assembly1_B  TM=9.608E-01  e=1.928E-04  Homo sapiens
  8auw-assembly1_D  TM=9.549E-01  e=1.492E-04  Homo sapiens
  4tx5-assembly1_A  TM=9.359E-01  e=3.059E-04  Homo sapiens

InterPro domains:
  IPR009062 Smac/DIABLO-like superfamily [SSF46984] (8-154)